Protein AF-A0A7S1ZMU5-F1 (afdb_monomer)

Sequence (216 aa):
VTRSRRQEVLDYIRQMQGSEVYEGVPVPDGSQTEGWTNFVRKHRIMTSVFFAVITVSAVLLALMNSSSRPTVDPTPPPEEKSILESPLVETERPTHLPSSVPATQQPTGSPSTSRFMDLKTSVISSLPTNFGWNTMKALEDGDSPQSRALHWLAHNDSYFVDPSDVIGVKQRFVLATLFYSTGGEEWISKSFIYLGGEWGGFMSNQSECEWYITDI

Solvent-accessible surface area (backbone atoms only — not comparable to full-atom values): 13781 Å² total; per-residue (Å²): 138,85,79,54,71,68,55,56,54,51,53,49,52,52,56,67,71,69,67,86,77,82,82,82,78,81,82,76,72,92,84,58,63,71,60,54,57,53,50,56,51,53,51,54,51,52,52,53,52,53,54,51,53,51,53,52,49,52,49,50,53,53,55,64,69,66,66,79,71,86,76,86,71,83,81,77,79,90,84,80,86,83,89,79,89,75,83,88,79,85,77,84,84,82,93,76,78,94,75,90,66,79,82,70,84,68,80,82,64,70,69,51,72,60,54,42,51,44,39,51,49,33,49,57,72,71,42,59,82,91,59,33,64,65,54,54,56,34,53,70,36,74,85,33,29,54,21,46,18,51,50,37,58,51,72,61,40,67,52,56,73,53,50,85,41,49,66,60,46,44,52,49,39,53,50,39,20,51,32,57,67,67,56,36,74,61,54,55,72,64,60,68,74,79,63,89,63,95,69,50,40,78,86,33,60,51,61,74,89,64,46,59,86,76,89,127

Radius of gyration: 27.6 Å; Cα contacts (8 Å, |Δi|>4): 111; chains: 1; bounding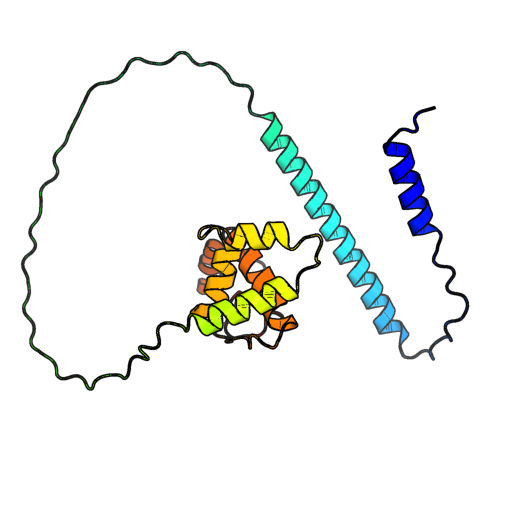 box: 52×83×56 Å

pLDDT: mean 75.61, std 16.31, range [47.44, 97.62]

Mean predicted aligned error: 18.09 Å

Secondary structure (DSSP, 8-state):
----HHHHHHHHHHHHHT------PPPPPTTSHHHHHHHHHHHHHHHHHHHHHHHHHHHHHHHHTT---------PPPPP--------------------------------HHHHHHHHHHHHHTS-TTTHHHHHHHHHSTTSHHHHHHHHHHHT-TT---TT-HHHHHHHHHHHHHHHHTTTHHHHHHHTTSS-S----TTSSS-GGG------

Organism: Trieres chinensis (NCBI:txid1514140)

Foldseek 3Di:
DDDDPVVVVVVVVVVVVPPPPPPDDDDDDDPCPVVVVVVVVVVVVVVVVVVVVVVVVVVVVVVVVVPPPDPPDDDDDDDDDDDDDDDDDDDDDDDDDDDPDPPPPPPPPPQDPVLLVLLVCLQLVLDDPVPSVVLVVLCVVCLQQLVQQSCCQRPVQLLNDDSVPSVQSNLSSVQSSVCSVPVVVVVCVPVVPPDDDDDQERSRSDRPVSHDRDDD

Structure (mmCIF, N/CA/C/O backbone):
data_AF-A0A7S1ZMU5-F1
#
_entry.id   AF-A0A7S1ZMU5-F1
#
loop_
_atom_site.group_PDB
_atom_site.id
_atom_site.type_symbol
_atom_site.label_atom_id
_atom_site.label_alt_id
_atom_site.label_comp_id
_atom_site.label_asym_id
_atom_site.label_entity_id
_atom_site.label_seq_id
_atom_site.pdbx_PDB_ins_code
_atom_site.Cartn_x
_atom_site.Cartn_y
_atom_site.Cartn_z
_atom_site.occupancy
_atom_site.B_iso_or_equiv
_atom_site.auth_seq_id
_atom_site.auth_comp_id
_atom_site.auth_asym_id
_atom_site.auth_atom_id
_atom_site.pdbx_PDB_model_num
ATOM 1 N N . VAL A 1 1 ? -1.694 34.687 34.550 1.00 51.56 1 VAL A N 1
ATOM 2 C CA . VAL A 1 1 ? -2.511 34.993 33.353 1.00 51.56 1 VAL A CA 1
ATOM 3 C C . VAL A 1 1 ? -2.383 33.818 32.397 1.00 51.56 1 VAL A C 1
ATOM 5 O O . VAL A 1 1 ? -1.357 33.684 31.748 1.00 51.56 1 VAL A O 1
ATOM 8 N N . THR A 1 2 ? -3.344 32.899 32.401 1.00 59.78 2 THR A N 1
ATOM 9 C CA . THR A 1 2 ? -3.343 31.710 31.537 1.00 59.78 2 THR A CA 1
ATOM 10 C C . THR A 1 2 ? -3.941 32.083 30.183 1.00 59.78 2 THR A C 1
ATOM 12 O O . THR A 1 2 ? -5.118 32.428 30.092 1.00 59.78 2 THR A O 1
ATOM 15 N N . ARG A 1 3 ? -3.124 32.071 29.123 1.00 63.50 3 ARG A N 1
ATOM 16 C CA . ARG A 1 3 ? -3.642 32.198 27.756 1.00 63.50 3 ARG A CA 1
ATOM 17 C C . ARG A 1 3 ? -4.435 30.937 27.422 1.00 63.50 3 ARG A C 1
ATOM 19 O O . ARG A 1 3 ? -4.019 29.825 27.728 1.00 63.50 3 ARG A O 1
ATOM 26 N N . SER A 1 4 ? -5.608 31.121 26.826 1.00 79.88 4 SER A N 1
ATOM 27 C CA . SER A 1 4 ? -6.416 30.009 26.330 1.00 79.88 4 SER A CA 1
ATOM 28 C C . SER A 1 4 ? -5.682 29.314 25.182 1.00 79.88 4 SER A C 1
ATOM 30 O O . SER A 1 4 ? -5.152 30.000 24.309 1.00 79.88 4 SER A O 1
ATOM 32 N N . ARG A 1 5 ? -5.718 27.974 25.126 1.00 72.62 5 ARG A N 1
ATOM 33 C CA . ARG A 1 5 ? -5.184 27.173 24.002 1.00 72.62 5 ARG A CA 1
ATOM 34 C C . ARG A 1 5 ? -5.691 27.648 22.637 1.00 72.62 5 ARG A C 1
ATOM 36 O O . ARG A 1 5 ? -4.989 27.542 21.640 1.00 72.62 5 ARG A O 1
ATOM 43 N N . ARG A 1 6 ? -6.896 28.230 22.587 1.00 71.06 6 ARG A N 1
ATOM 44 C CA . ARG A 1 6 ? -7.443 28.841 21.366 1.00 71.06 6 ARG A CA 1
ATOM 45 C C . ARG A 1 6 ? -6.573 29.994 20.858 1.00 71.06 6 ARG A C 1
ATOM 47 O O . ARG A 1 6 ? -6.432 30.159 19.653 1.00 71.06 6 ARG A O 1
ATOM 54 N N . GLN A 1 7 ? -5.990 30.772 21.764 1.00 85.88 7 GLN A N 1
ATOM 55 C CA . GLN A 1 7 ? -5.147 31.909 21.417 1.00 85.88 7 GLN A CA 1
ATOM 56 C C . GLN A 1 7 ? -3.770 31.465 20.914 1.00 85.88 7 GLN A C 1
ATOM 58 O O . GLN A 1 7 ? -3.263 32.055 19.971 1.00 85.88 7 GLN A O 1
ATOM 63 N N . GLU A 1 8 ? -3.216 30.382 21.467 1.00 86.12 8 GLU A N 1
ATOM 64 C CA . GLU A 1 8 ? -1.958 29.789 20.987 1.00 86.12 8 GLU A CA 1
ATOM 65 C C . GLU A 1 8 ? -2.086 29.261 19.552 1.00 86.12 8 GLU A C 1
ATOM 67 O O . GLU A 1 8 ? -1.216 29.504 18.720 1.00 86.12 8 GLU A O 1
ATOM 72 N N . VAL A 1 9 ? -3.208 28.611 19.225 1.00 74.44 9 VAL A N 1
ATOM 73 C CA . VAL A 1 9 ? -3.471 28.115 17.864 1.00 74.44 9 VAL A CA 1
ATOM 74 C C . VAL A 1 9 ? -3.641 29.266 16.867 1.00 74.44 9 VAL A C 1
ATOM 76 O O . VAL A 1 9 ? -3.138 29.192 15.748 1.00 74.44 9 VAL A O 1
ATOM 79 N N . LEU A 1 10 ? -4.318 30.349 17.258 1.00 76.00 10 LEU A N 1
ATOM 80 C CA . LEU A 1 10 ? -4.494 31.515 16.386 1.00 76.00 10 LEU A CA 1
ATOM 81 C C . LEU A 1 10 ? -3.182 32.275 16.154 1.00 76.00 10 LEU A C 1
ATOM 83 O O . LEU A 1 10 ? -2.939 32.731 15.036 1.00 76.00 10 LEU A O 1
ATOM 87 N N . ASP A 1 11 ? -2.330 32.371 17.175 1.00 84.50 11 ASP A N 1
ATOM 88 C CA . ASP A 1 11 ? -1.001 32.970 17.050 1.00 84.50 11 ASP A CA 1
ATOM 89 C C . ASP A 1 11 ? -0.113 32.122 16.117 1.00 84.50 11 ASP A C 1
ATOM 91 O O . ASP A 1 11 ? 0.566 32.673 15.250 1.00 84.50 11 ASP A O 1
ATOM 95 N N . TYR A 1 12 ? -0.203 30.789 16.203 1.00 73.69 12 TYR A N 1
ATOM 96 C CA . TYR A 1 12 ? 0.503 29.870 15.304 1.00 73.69 12 TYR A CA 1
ATOM 97 C C . TYR A 1 12 ? 0.047 29.996 13.840 1.00 73.69 12 TYR A C 1
ATOM 99 O O . TYR A 1 12 ? 0.873 30.100 12.935 1.00 73.69 12 TYR A O 1
ATOM 107 N N . ILE A 1 13 ? -1.265 30.067 13.586 1.00 70.75 13 ILE A N 1
ATOM 108 C CA . ILE A 1 13 ? -1.803 30.255 12.225 1.00 70.75 13 ILE A CA 1
ATOM 109 C C . ILE A 1 13 ? -1.352 31.601 11.642 1.00 70.75 13 ILE A C 1
ATOM 111 O O . ILE A 1 13 ? -0.958 31.671 10.478 1.00 70.75 13 ILE A O 1
ATOM 115 N N . ARG A 1 14 ? -1.354 32.665 12.453 1.00 78.00 14 ARG A N 1
ATOM 116 C CA . ARG A 1 14 ? -0.888 33.991 12.028 1.00 78.00 14 ARG A CA 1
ATOM 117 C C . ARG A 1 14 ? 0.609 33.998 11.711 1.00 78.00 14 ARG A C 1
ATOM 119 O O . ARG A 1 14 ? 1.016 34.665 10.765 1.00 78.00 14 ARG A O 1
ATOM 126 N N . GLN A 1 15 ? 1.412 33.239 12.457 1.00 81.81 15 GLN A N 1
ATOM 127 C CA . GLN A 1 15 ? 2.842 33.086 12.190 1.00 81.81 15 GLN A CA 1
ATOM 128 C C . GLN A 1 15 ? 3.104 32.355 10.865 1.00 81.81 15 GLN A C 1
ATOM 130 O O . GLN A 1 15 ? 3.981 32.761 10.107 1.00 81.81 15 GLN A O 1
ATOM 135 N N . MET A 1 16 ? 2.301 31.339 10.545 1.00 68.56 16 MET A N 1
ATOM 136 C CA . MET A 1 16 ? 2.412 30.598 9.284 1.00 68.56 16 MET A CA 1
ATOM 137 C C . MET A 1 16 ? 2.026 31.448 8.063 1.00 68.56 16 MET A C 1
ATOM 139 O O . MET A 1 16 ? 2.626 31.305 7.004 1.00 68.56 16 MET A O 1
ATOM 143 N N . GLN A 1 17 ? 1.068 32.368 8.204 1.00 73.62 17 GLN A N 1
ATOM 144 C CA . GLN A 1 17 ? 0.613 33.233 7.106 1.00 73.62 17 GLN A CA 1
ATOM 145 C C . GLN A 1 17 ? 1.507 34.462 6.856 1.00 73.62 17 GLN A C 1
ATOM 147 O O . GLN A 1 17 ? 1.340 35.137 5.845 1.00 73.62 17 GLN A O 1
ATOM 152 N N . GLY A 1 18 ? 2.439 34.773 7.762 1.00 53.50 18 GLY A N 1
ATOM 153 C CA . GLY A 1 18 ? 3.236 36.003 7.719 1.00 53.50 18 GLY A CA 1
ATOM 154 C C . GLY A 1 18 ? 4.628 35.895 7.089 1.00 53.50 18 GLY A C 1
ATOM 155 O O . GLY A 1 18 ? 5.366 36.871 7.170 1.00 53.50 18 GLY A O 1
ATOM 156 N N . SER A 1 19 ? 5.025 34.749 6.517 1.00 48.59 19 SER A N 1
ATOM 157 C CA . SER A 1 19 ? 6.431 34.516 6.118 1.00 48.59 19 SER A CA 1
ATOM 158 C C . SER A 1 19 ? 6.725 34.422 4.616 1.00 48.59 19 SER A C 1
ATOM 160 O O . SER A 1 19 ? 7.888 34.301 4.244 1.00 48.59 19 SER A O 1
ATOM 162 N N . GLU A 1 20 ? 5.740 34.573 3.729 1.00 51.78 20 GLU A N 1
ATOM 163 C CA . GLU A 1 20 ? 6.007 34.620 2.282 1.00 51.78 20 GLU A CA 1
ATOM 164 C C . GLU A 1 20 ? 6.219 36.059 1.791 1.00 51.78 20 GLU A C 1
ATOM 166 O O . GLU A 1 20 ? 5.407 36.629 1.068 1.00 51.78 20 GLU A O 1
ATOM 171 N N . VAL A 1 21 ? 7.351 36.652 2.175 1.00 48.69 21 VAL A N 1
ATOM 172 C CA . VAL A 1 21 ? 7.978 37.724 1.388 1.00 48.69 21 VAL A CA 1
ATOM 173 C C . VAL A 1 21 ? 9.114 37.075 0.601 1.00 48.69 21 VAL A C 1
ATOM 175 O O . VAL A 1 21 ? 10.265 37.067 1.023 1.00 48.69 21 VAL A O 1
ATOM 178 N N . TYR A 1 22 ? 8.770 36.462 -0.533 1.00 47.44 22 TYR A N 1
ATOM 179 C CA . TYR A 1 22 ? 9.747 36.039 -1.537 1.00 47.44 22 TYR A CA 1
ATOM 180 C C . TYR A 1 22 ? 10.165 37.272 -2.354 1.00 47.44 22 TYR A C 1
ATOM 182 O O . TYR A 1 22 ? 9.654 37.524 -3.444 1.00 47.44 22 TYR A O 1
ATOM 190 N N . GLU A 1 23 ? 11.086 38.072 -1.817 1.00 51.47 23 GLU A N 1
ATOM 191 C CA . GLU A 1 23 ? 11.849 39.013 -2.638 1.00 51.47 23 GLU A CA 1
ATOM 192 C C . GLU A 1 23 ? 12.926 38.233 -3.408 1.00 51.47 23 GLU A C 1
ATOM 194 O O . GLU A 1 23 ? 13.818 37.634 -2.813 1.00 51.47 23 GLU A O 1
ATOM 199 N N . GLY A 1 24 ? 12.847 38.248 -4.744 1.00 56.69 24 GLY A N 1
ATOM 200 C CA . GLY A 1 24 ? 14.012 37.973 -5.594 1.00 56.69 24 GLY A CA 1
ATOM 201 C C . GLY A 1 24 ? 13.991 36.732 -6.491 1.00 56.69 24 GLY A C 1
ATOM 202 O O . GLY A 1 24 ? 15.066 36.259 -6.854 1.00 56.69 24 GLY A O 1
ATOM 203 N N . VAL A 1 25 ? 12.832 36.207 -6.906 1.00 56.91 25 VAL A N 1
ATOM 204 C CA . VAL A 1 25 ? 12.805 35.195 -7.982 1.00 56.91 25 VAL A CA 1
ATOM 205 C C . VAL A 1 25 ? 12.766 35.900 -9.348 1.00 56.91 25 VAL A C 1
ATOM 207 O O . VAL A 1 25 ? 11.854 36.697 -9.582 1.00 56.91 25 VAL A O 1
ATOM 210 N N . PRO A 1 26 ? 13.730 35.650 -10.254 1.00 58.84 26 PRO A N 1
ATOM 211 C CA . PRO A 1 26 ? 13.725 36.241 -11.587 1.00 58.84 26 PRO A CA 1
ATOM 212 C C . PRO A 1 26 ? 12.494 35.781 -12.376 1.00 58.84 26 PRO A C 1
ATOM 214 O O . PRO A 1 26 ? 12.164 34.596 -12.411 1.00 58.84 26 PRO A O 1
ATOM 217 N N . VAL A 1 27 ? 11.815 36.746 -13.000 1.00 60.03 27 VAL A N 1
ATOM 218 C CA . VAL A 1 27 ? 10.622 36.535 -13.829 1.00 60.03 27 VAL A CA 1
ATOM 219 C C . VAL A 1 27 ? 10.990 35.634 -15.018 1.00 60.03 27 VAL A C 1
ATOM 221 O O . VAL A 1 27 ? 11.850 36.026 -15.809 1.00 60.03 27 VAL A O 1
ATOM 224 N N . PRO A 1 28 ? 10.376 34.445 -15.174 1.00 60.28 28 PRO A N 1
ATOM 225 C CA . PRO A 1 28 ? 10.598 33.607 -16.343 1.00 60.28 28 PRO A CA 1
ATOM 226 C C . PRO A 1 28 ? 9.943 34.235 -17.576 1.00 60.28 28 PRO A C 1
ATOM 228 O O . PRO A 1 28 ? 8.823 34.745 -17.505 1.00 60.28 28 PRO A O 1
ATOM 231 N N . ASP A 1 29 ? 10.650 34.163 -18.702 1.00 62.94 29 ASP A N 1
ATOM 232 C CA . ASP A 1 29 ? 10.181 34.558 -20.031 1.00 62.94 29 ASP A CA 1
ATOM 233 C C . ASP A 1 29 ? 8.833 33.886 -20.381 1.00 62.94 29 ASP A C 1
ATOM 235 O O . ASP A 1 29 ? 8.559 32.742 -20.004 1.00 62.94 29 ASP A O 1
ATOM 239 N N . GLY A 1 30 ? 7.970 34.627 -21.079 1.00 56.12 30 GLY A N 1
ATOM 240 C CA . GLY A 1 30 ? 6.511 34.496 -21.165 1.00 56.12 30 GLY A CA 1
ATOM 241 C C . GLY A 1 30 ? 5.946 33.260 -21.873 1.00 56.12 30 GLY A C 1
ATOM 242 O O . GLY A 1 30 ? 4.806 33.307 -22.321 1.00 56.12 30 GLY A O 1
ATOM 243 N N . SER A 1 31 ? 6.689 32.155 -21.961 1.00 56.50 31 SER A N 1
ATOM 244 C CA . SER A 1 31 ? 6.242 30.899 -22.585 1.00 56.50 31 SER A CA 1
ATOM 245 C C . SER A 1 31 ? 5.863 29.780 -21.597 1.00 56.50 31 SER A C 1
ATOM 247 O O . SER A 1 31 ? 5.354 28.750 -22.028 1.00 56.50 31 SER A O 1
ATOM 249 N N . GLN A 1 32 ? 6.041 29.964 -20.277 1.00 52.72 32 GLN A N 1
ATOM 250 C CA . GLN A 1 32 ? 5.710 28.945 -19.251 1.00 52.72 32 GLN A CA 1
ATOM 251 C C . GLN A 1 32 ? 4.511 29.273 -18.334 1.00 52.72 32 GLN A C 1
ATOM 253 O O . GLN A 1 32 ? 4.199 28.517 -17.409 1.00 52.72 32 GLN A O 1
ATOM 258 N N . THR A 1 33 ? 3.796 30.375 -18.562 1.00 53.25 33 THR A N 1
ATOM 259 C CA . THR A 1 33 ? 2.736 30.849 -17.647 1.00 53.25 33 THR A CA 1
ATOM 260 C C . THR A 1 33 ? 1.441 30.024 -17.702 1.00 53.25 33 THR A C 1
ATOM 262 O O . THR A 1 33 ? 0.687 29.990 -16.723 1.00 53.25 33 THR A O 1
ATOM 265 N N . GLU A 1 34 ? 1.192 29.283 -18.785 1.00 57.09 34 GLU A N 1
ATOM 266 C CA . GLU A 1 34 ? -0.008 28.441 -18.907 1.00 57.09 34 GLU A CA 1
ATOM 267 C C . GLU A 1 34 ? 0.059 27.165 -18.049 1.00 57.09 34 GLU A C 1
ATOM 269 O O . GLU A 1 34 ? -0.957 26.715 -17.516 1.00 57.09 34 GLU A O 1
ATOM 274 N N . GLY A 1 35 ? 1.253 26.605 -17.825 1.00 58.72 35 GLY A N 1
ATOM 275 C CA . GLY A 1 35 ? 1.424 25.430 -16.960 1.00 58.72 35 GLY A CA 1
ATOM 276 C C . GLY A 1 35 ? 1.206 25.756 -15.479 1.00 58.72 35 GLY A C 1
ATOM 277 O O . GLY A 1 35 ? 0.526 25.024 -14.756 1.00 58.72 35 GLY A O 1
ATOM 278 N N . TRP A 1 36 ? 1.721 26.904 -15.036 1.00 55.19 36 TRP A N 1
ATOM 279 C CA . TRP A 1 36 ? 1.672 27.323 -13.633 1.00 55.19 36 TRP A CA 1
ATOM 280 C C . TRP A 1 36 ? 0.265 27.682 -13.153 1.00 55.19 36 TRP A C 1
ATOM 282 O O . TRP A 1 36 ? -0.134 27.308 -12.048 1.00 55.19 36 TRP A O 1
ATOM 292 N N . THR A 1 37 ? -0.531 28.356 -13.983 1.00 63.81 37 THR A N 1
ATOM 293 C CA . THR A 1 37 ? -1.910 28.715 -13.611 1.00 63.81 37 THR A CA 1
ATOM 294 C C . THR A 1 37 ? -2.815 27.485 -13.496 1.00 63.81 37 THR A C 1
ATOM 296 O O . THR A 1 37 ? -3.651 27.420 -12.590 1.00 63.81 37 THR A O 1
ATOM 299 N N . ASN A 1 38 ? -2.601 26.469 -14.337 1.00 62.41 38 ASN A N 1
ATOM 300 C CA . ASN A 1 38 ? -3.301 25.188 -14.254 1.00 62.41 38 ASN A CA 1
ATOM 301 C C . ASN A 1 38 ? -2.877 24.367 -13.026 1.00 62.41 38 ASN A C 1
ATOM 303 O O . ASN A 1 38 ? -3.738 23.791 -12.358 1.00 62.41 38 ASN A O 1
ATOM 307 N N . PHE A 1 39 ? -1.590 24.376 -12.663 1.00 65.12 39 PHE A N 1
ATOM 308 C CA . PHE A 1 39 ? -1.094 23.724 -11.448 1.00 65.12 39 PHE A CA 1
ATOM 309 C C . PHE A 1 39 ? -1.696 24.339 -10.173 1.00 65.12 39 PHE A C 1
ATOM 311 O O . PHE A 1 39 ? -2.269 23.624 -9.349 1.00 65.12 39 PHE A O 1
ATOM 318 N N . VAL A 1 40 ? -1.674 25.670 -10.043 1.00 65.69 40 VAL A N 1
ATOM 319 C CA . VAL A 1 40 ? -2.242 26.376 -8.878 1.00 65.69 40 VAL A CA 1
ATOM 320 C C . VAL A 1 40 ? -3.762 26.190 -8.796 1.00 65.69 40 VAL A C 1
ATOM 322 O O . VAL A 1 40 ? -4.309 25.998 -7.707 1.00 65.69 40 VAL A O 1
ATOM 325 N N . ARG A 1 41 ? -4.463 26.185 -9.938 1.00 64.25 41 ARG A N 1
ATOM 326 C CA . ARG A 1 41 ? -5.909 25.922 -9.993 1.00 64.25 41 ARG A CA 1
ATOM 327 C C . ARG A 1 41 ? -6.237 24.488 -9.566 1.00 64.25 41 ARG A C 1
ATOM 329 O O . ARG A 1 41 ? -7.133 24.301 -8.746 1.00 64.25 41 ARG A O 1
ATOM 336 N N . LYS A 1 42 ? -5.487 23.492 -10.049 1.00 64.38 42 LYS A N 1
ATOM 337 C CA . LYS A 1 42 ? -5.669 22.078 -9.676 1.00 64.38 42 LYS A CA 1
ATOM 338 C C . LYS A 1 42 ? -5.387 21.850 -8.188 1.00 64.38 42 LYS A C 1
ATOM 340 O O . LYS A 1 42 ? -6.151 21.154 -7.524 1.00 64.38 42 LYS A O 1
ATOM 345 N N . HIS A 1 43 ? -4.367 22.509 -7.639 1.00 61.88 43 HIS A N 1
ATOM 346 C CA . HIS A 1 43 ? -4.027 22.403 -6.222 1.00 61.88 43 HIS A CA 1
ATOM 347 C C . HIS A 1 43 ? -5.077 23.055 -5.303 1.00 61.88 43 HIS A C 1
ATOM 349 O O . HIS A 1 43 ? -5.431 22.492 -4.266 1.00 61.88 43 HIS A O 1
ATOM 355 N N . ARG A 1 44 ? -5.665 24.191 -5.708 1.00 64.19 44 ARG A N 1
ATOM 356 C CA . ARG A 1 44 ? -6.796 24.819 -4.995 1.00 64.19 44 ARG A CA 1
ATOM 357 C C . ARG A 1 44 ? -8.065 23.962 -5.001 1.00 64.19 44 ARG A C 1
ATOM 359 O O . ARG A 1 44 ? -8.765 23.910 -3.995 1.00 64.19 44 ARG A O 1
ATOM 366 N N . ILE A 1 45 ? -8.348 23.267 -6.102 1.00 65.44 45 ILE A N 1
ATOM 367 C CA . ILE A 1 45 ? -9.505 22.364 -6.185 1.00 65.44 45 ILE A CA 1
ATOM 368 C C . ILE A 1 45 ? -9.278 21.126 -5.306 1.00 65.44 45 ILE A C 1
ATOM 370 O O . ILE A 1 45 ? -10.141 20.793 -4.499 1.00 65.44 45 ILE A O 1
ATOM 374 N N . MET A 1 46 ? -8.098 20.497 -5.377 1.00 60.72 46 MET A N 1
ATOM 375 C CA . MET A 1 46 ? -7.772 19.333 -4.537 1.00 60.72 46 MET A CA 1
ATOM 376 C C . MET A 1 46 ? -7.827 19.650 -3.041 1.00 60.72 46 MET A C 1
ATOM 378 O O . MET A 1 46 ? -8.411 18.888 -2.276 1.00 60.72 46 MET A O 1
ATOM 382 N N . THR A 1 47 ? -7.257 20.781 -2.619 1.00 68.06 47 THR A N 1
ATOM 383 C CA . THR A 1 47 ? -7.287 21.183 -1.204 1.00 68.06 47 THR A CA 1
ATOM 384 C C . THR A 1 47 ? -8.715 21.442 -0.727 1.00 68.06 47 THR A C 1
ATOM 386 O O . THR A 1 47 ? -9.089 20.965 0.342 1.00 68.06 47 THR A O 1
ATOM 389 N N . SER A 1 48 ? -9.555 22.096 -1.536 1.00 72.62 48 SER A N 1
ATOM 390 C CA . SER A 1 48 ? -10.967 22.321 -1.199 1.00 72.62 48 SER A CA 1
ATOM 391 C C . SER A 1 48 ? -11.766 21.021 -1.050 1.00 72.62 48 SER A C 1
ATOM 393 O O . SER A 1 48 ? -12.569 20.908 -0.124 1.00 72.62 48 SER A O 1
ATOM 395 N N . VAL A 1 49 ? -11.553 20.038 -1.931 1.00 74.00 49 VAL A N 1
ATOM 396 C CA . VAL A 1 49 ? -12.234 18.733 -1.854 1.00 74.00 49 VAL A CA 1
ATOM 397 C C . VAL A 1 49 ? -11.779 17.963 -0.614 1.00 74.00 49 VAL A C 1
ATOM 399 O O . VAL A 1 49 ? -12.610 17.424 0.111 1.00 74.00 49 VAL A O 1
ATOM 402 N N . PHE A 1 50 ? -10.480 17.984 -0.305 1.00 72.56 50 PHE A N 1
ATOM 403 C CA . PHE A 1 50 ? -9.937 17.302 0.870 1.00 72.56 50 PHE A CA 1
ATOM 404 C C . PHE A 1 50 ? -10.516 17.858 2.182 1.00 72.56 50 PHE A C 1
ATOM 406 O O . PHE A 1 50 ? -10.933 17.093 3.052 1.00 72.56 50 PHE A O 1
ATOM 413 N N . PHE A 1 51 ? -10.638 19.186 2.308 1.00 75.81 51 PHE A N 1
ATOM 414 C CA . PHE A 1 51 ? -11.281 19.802 3.475 1.00 75.81 51 PHE A CA 1
ATOM 415 C C . PHE A 1 51 ? -12.781 19.494 3.562 1.00 75.81 51 PHE A C 1
ATOM 417 O O . PHE A 1 51 ? -13.280 19.280 4.666 1.00 75.81 51 PHE A O 1
ATOM 424 N N . ALA A 1 52 ? -13.497 19.424 2.436 1.00 78.94 52 ALA A N 1
ATOM 425 C CA . ALA A 1 52 ? -14.913 19.055 2.424 1.00 78.94 52 ALA A CA 1
ATOM 426 C C . ALA A 1 52 ? -15.144 17.597 2.868 1.00 78.94 52 ALA A C 1
ATOM 428 O O . ALA A 1 52 ? -16.054 17.324 3.647 1.00 78.94 52 ALA A O 1
ATOM 429 N N . VAL A 1 53 ? -14.291 16.659 2.446 1.00 81.06 53 VAL A N 1
ATOM 430 C CA . VAL A 1 53 ? -14.388 15.247 2.861 1.00 81.06 53 VAL A CA 1
ATOM 431 C C . VAL A 1 53 ? -14.103 15.087 4.356 1.00 81.06 53 VAL A C 1
ATOM 433 O O . VAL A 1 53 ? -14.820 14.356 5.045 1.00 81.06 53 VAL A O 1
ATOM 436 N N . ILE A 1 54 ? -13.111 15.811 4.889 1.00 83.62 54 ILE A N 1
ATOM 437 C CA . ILE A 1 54 ? -12.789 15.783 6.323 1.00 83.62 54 ILE A CA 1
ATOM 438 C C . ILE A 1 54 ? -13.941 16.350 7.156 1.00 83.62 54 ILE A C 1
ATOM 440 O O . ILE A 1 54 ? -14.303 15.757 8.173 1.00 83.62 54 ILE A O 1
ATOM 444 N N . THR A 1 55 ? -14.544 17.471 6.745 1.00 80.62 55 THR A N 1
ATOM 445 C CA . THR A 1 55 ? -15.647 18.076 7.507 1.00 80.62 55 THR A CA 1
ATOM 446 C C . THR A 1 55 ? -16.896 17.203 7.488 1.00 80.62 55 THR A C 1
ATOM 448 O O . THR A 1 55 ? -17.498 17.004 8.541 1.00 80.62 55 THR A O 1
ATOM 451 N N . VAL A 1 56 ? -17.249 16.606 6.346 1.00 83.56 56 VAL A N 1
ATOM 452 C CA . VAL A 1 56 ? -18.384 15.672 6.251 1.00 83.56 56 VAL A CA 1
ATOM 453 C C . VAL A 1 56 ? -18.141 14.418 7.095 1.00 83.56 56 VAL A C 1
ATOM 455 O O . VAL A 1 56 ? -19.027 14.012 7.845 1.00 83.56 56 VAL A O 1
ATOM 458 N N . SER A 1 57 ? -16.930 13.854 7.062 1.00 85.00 57 SER A N 1
ATOM 459 C CA . SER A 1 57 ? -16.568 12.688 7.883 1.00 85.00 57 SER A CA 1
ATOM 460 C C . SER A 1 57 ? -16.626 12.993 9.382 1.00 85.00 57 SER A C 1
ATOM 462 O O . SER A 1 57 ? -17.167 12.204 10.154 1.00 85.00 57 SER A O 1
ATOM 464 N N . ALA A 1 58 ? -16.132 14.160 9.807 1.00 83.69 58 ALA A N 1
ATOM 465 C CA . ALA A 1 58 ? -16.191 14.588 11.203 1.00 83.69 58 ALA A CA 1
ATOM 466 C C . ALA A 1 58 ? -17.636 14.813 11.683 1.00 83.69 58 ALA A C 1
ATOM 468 O O . ALA A 1 58 ? -17.971 14.456 12.813 1.00 83.69 58 ALA A O 1
ATOM 469 N N . VAL A 1 59 ? -18.504 15.361 10.826 1.00 85.94 59 VAL A N 1
ATOM 470 C CA . VAL A 1 59 ? -19.934 15.529 11.125 1.00 85.94 59 VAL A CA 1
ATOM 471 C C . VAL A 1 59 ? -20.638 14.175 11.207 1.00 85.94 59 VAL A C 1
ATOM 473 O O . VAL A 1 59 ? -21.386 13.952 12.153 1.00 85.94 59 VAL A O 1
ATOM 476 N N . LEU A 1 60 ? -20.370 13.246 10.287 1.00 79.56 60 LEU A N 1
ATOM 477 C CA . LEU A 1 60 ? -20.933 11.892 10.332 1.00 79.56 60 LEU A CA 1
ATOM 478 C C . LEU A 1 60 ? -20.501 11.134 11.592 1.00 79.56 60 LEU A C 1
ATOM 480 O O . LEU A 1 60 ? -21.348 10.554 12.266 1.00 79.56 60 LEU A O 1
ATOM 484 N N . LEU A 1 61 ? -19.222 11.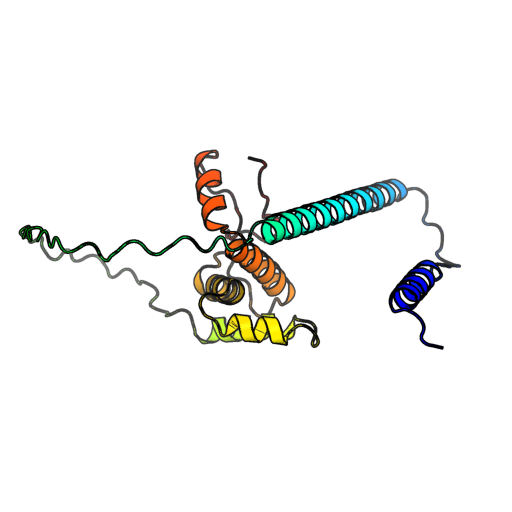212 11.969 1.00 78.31 61 LEU A N 1
ATOM 485 C CA . LEU A 1 61 ? -18.719 10.640 13.223 1.00 78.31 61 LEU A CA 1
ATOM 486 C C . LEU A 1 61 ? -19.396 11.266 14.451 1.00 78.31 61 LEU A C 1
ATOM 488 O O . LEU A 1 61 ? -19.773 10.551 15.378 1.00 78.31 61 LEU A O 1
ATOM 492 N N . ALA A 1 62 ? -19.601 12.586 14.453 1.00 78.19 62 ALA A N 1
ATOM 493 C CA . ALA A 1 62 ? -20.305 13.270 15.535 1.00 78.19 62 ALA A CA 1
ATOM 494 C C . ALA A 1 62 ? -21.785 12.856 15.626 1.00 78.19 62 ALA A C 1
ATOM 496 O O . ALA A 1 62 ? -22.300 12.674 16.729 1.00 78.19 62 ALA A O 1
ATOM 497 N N . LEU A 1 63 ? -22.458 12.663 14.487 1.00 78.00 63 LEU A N 1
ATOM 498 C CA . LEU A 1 63 ? -23.849 12.207 14.431 1.00 78.00 63 LEU A CA 1
ATOM 499 C C . LEU A 1 63 ? -23.991 10.746 14.873 1.00 78.00 63 LEU A C 1
ATOM 501 O O . LEU A 1 63 ? -24.897 10.430 15.642 1.00 78.00 63 LEU A O 1
ATOM 505 N N . MET A 1 64 ? -23.068 9.873 14.465 1.00 76.88 64 MET A N 1
ATOM 506 C CA . MET A 1 64 ? -23.042 8.474 14.900 1.00 76.88 64 MET A CA 1
ATOM 507 C C . MET A 1 64 ? -22.798 8.349 16.408 1.00 76.88 64 MET A C 1
ATOM 509 O O . MET A 1 64 ? -23.446 7.544 17.073 1.00 76.88 64 MET A O 1
ATOM 513 N N . ASN A 1 65 ? -21.946 9.203 16.980 1.00 77.12 65 ASN A N 1
ATOM 514 C CA . ASN A 1 65 ? -21.684 9.219 18.420 1.00 77.12 65 ASN A CA 1
ATOM 515 C C . ASN A 1 65 ? -22.828 9.844 19.251 1.00 77.12 65 ASN A C 1
ATOM 517 O O . ASN A 1 65 ? -22.824 9.761 20.477 1.00 77.12 65 ASN A O 1
ATOM 521 N N . SER A 1 66 ? -23.816 10.480 18.611 1.00 70.56 66 SER A N 1
ATOM 522 C CA . SER A 1 66 ? -24.937 11.131 19.302 1.00 70.56 66 SER A CA 1
ATOM 523 C C . SER A 1 66 ? -26.109 10.180 19.608 1.00 70.56 66 SER A C 1
ATOM 525 O O . SER A 1 66 ? -27.002 10.550 20.367 1.00 70.56 66 SER A O 1
ATOM 527 N N . SER A 1 67 ? -26.112 8.949 19.075 1.00 58.00 67 SER A N 1
ATOM 528 C CA . SER A 1 67 ? -27.271 8.037 19.166 1.00 58.00 67 SER A CA 1
ATOM 529 C C . SER A 1 67 ? -27.238 6.989 20.286 1.00 58.00 67 SER A C 1
ATOM 531 O O . SER A 1 67 ? -28.233 6.301 20.498 1.00 58.00 67 SER A O 1
ATOM 533 N N . SER A 1 68 ? -26.168 6.863 21.071 1.00 54.94 68 SER A N 1
ATOM 534 C CA . SER A 1 68 ? -26.130 5.881 22.164 1.00 54.94 68 SER A CA 1
ATOM 535 C C . SER A 1 68 ? -26.608 6.484 23.487 1.00 54.94 68 SER A C 1
ATOM 537 O O . SER A 1 68 ? -25.821 6.701 24.410 1.00 54.94 68 SER A O 1
ATOM 539 N N . ARG A 1 69 ? -27.914 6.751 23.603 1.00 57.81 69 ARG A N 1
ATOM 540 C CA . ARG A 1 69 ? -28.558 6.833 24.920 1.00 57.81 69 ARG A CA 1
ATOM 541 C C . ARG A 1 69 ? -28.921 5.396 25.319 1.00 57.81 69 ARG A C 1
ATOM 543 O O . ARG A 1 69 ? -29.739 4.795 24.628 1.00 57.81 69 ARG A O 1
ATOM 550 N N . PRO A 1 70 ? -28.317 4.815 26.369 1.00 52.53 70 PRO A N 1
ATOM 551 C CA . PRO A 1 70 ? -28.654 3.464 26.789 1.00 52.53 70 PRO A CA 1
ATOM 552 C C . PRO A 1 70 ? -30.059 3.475 27.397 1.00 52.53 70 PRO A C 1
ATOM 554 O O . PRO A 1 70 ? -30.254 3.884 28.542 1.00 52.53 70 PRO A O 1
ATOM 557 N N . THR A 1 71 ? -31.052 3.058 26.616 1.00 63.06 71 THR A N 1
ATOM 558 C CA . THR A 1 71 ? -32.334 2.618 27.161 1.00 63.06 71 THR A CA 1
ATOM 559 C C . THR A 1 71 ? -32.082 1.254 27.788 1.00 63.06 71 THR A C 1
ATOM 561 O O . THR A 1 71 ? -31.790 0.286 27.091 1.00 63.06 71 THR A O 1
ATOM 564 N N . VAL A 1 72 ? -32.111 1.207 29.118 1.00 61.62 72 VAL A N 1
ATOM 565 C CA . VAL A 1 72 ? -32.112 -0.040 29.885 1.00 61.62 72 VAL A CA 1
ATOM 566 C C . VAL A 1 72 ? -33.464 -0.699 29.635 1.00 61.62 72 VAL A C 1
ATOM 568 O O . VAL A 1 72 ? -34.452 -0.337 30.269 1.00 61.62 72 VAL A O 1
ATOM 571 N N . ASP A 1 73 ? -33.513 -1.596 28.656 1.00 63.94 73 ASP A N 1
ATOM 572 C CA . ASP A 1 73 ? -34.686 -2.426 28.396 1.00 63.94 73 ASP A CA 1
ATOM 573 C C . ASP A 1 73 ? -34.618 -3.659 29.320 1.00 63.94 73 ASP A C 1
ATOM 575 O O . ASP A 1 73 ? -33.561 -4.300 29.399 1.00 63.94 73 ASP A O 1
ATOM 579 N N . PRO A 1 74 ? -35.674 -3.971 30.094 1.00 66.88 74 PRO A N 1
ATOM 580 C CA . PRO A 1 74 ? -35.695 -5.117 30.994 1.00 66.88 74 PRO A CA 1
ATOM 581 C C . PRO A 1 74 ? -35.523 -6.447 30.251 1.00 66.88 74 PRO A C 1
ATOM 583 O O . PRO A 1 74 ? -36.277 -6.799 29.349 1.00 66.88 74 PRO A O 1
ATOM 586 N N . THR A 1 75 ? -34.527 -7.201 30.711 1.00 75.81 75 THR A N 1
ATOM 587 C CA . THR A 1 75 ? -34.176 -8.569 30.329 1.00 75.81 75 THR A CA 1
ATOM 588 C C . THR A 1 75 ? -35.399 -9.496 30.228 1.00 75.81 75 THR A C 1
ATOM 590 O O . THR A 1 75 ? -36.045 -9.744 31.252 1.00 75.81 75 THR A O 1
ATOM 593 N N . PRO A 1 76 ? -35.702 -10.073 29.049 1.00 74.44 76 PRO A N 1
ATOM 594 C CA . PRO A 1 76 ? -36.631 -11.190 28.950 1.00 74.44 76 PRO A CA 1
ATOM 595 C C . PRO A 1 76 ? -36.008 -12.491 29.506 1.00 74.44 76 PRO A C 1
ATOM 597 O O . PRO A 1 76 ? -34.786 -12.663 29.470 1.00 74.44 76 PRO A O 1
ATOM 600 N N . PRO A 1 77 ? -36.837 -13.401 30.053 1.00 75.19 77 PRO A N 1
ATOM 601 C CA . PRO A 1 77 ? -36.402 -14.661 30.657 1.00 75.19 77 PRO A CA 1
ATOM 602 C C . PRO A 1 77 ? -35.745 -15.617 29.641 1.00 75.19 77 PRO A C 1
ATOM 604 O O . PRO A 1 77 ? -35.987 -15.500 28.440 1.00 75.19 77 PRO A O 1
ATOM 607 N N . PRO A 1 78 ? -34.923 -16.575 30.112 1.00 65.06 78 PRO A N 1
ATOM 608 C CA . PRO A 1 78 ? -34.194 -17.494 29.246 1.00 65.06 78 PRO A CA 1
ATOM 609 C C . PRO A 1 78 ? -35.157 -18.494 28.599 1.00 65.06 78 PRO A C 1
ATOM 611 O O . PRO A 1 78 ? -35.801 -19.278 29.297 1.00 65.06 78 PRO A O 1
ATOM 614 N N . GLU A 1 79 ? -35.243 -18.464 27.269 1.00 62.03 79 GLU A N 1
ATOM 615 C CA . GLU A 1 79 ? -36.017 -19.432 26.497 1.00 62.03 79 GLU A CA 1
ATOM 616 C C . GLU A 1 79 ? -35.175 -20.674 26.180 1.00 62.03 79 GLU A C 1
ATOM 618 O O . GLU A 1 79 ? -34.011 -20.622 25.774 1.00 62.03 79 GLU A O 1
ATOM 623 N N . GLU A 1 80 ? -35.799 -21.808 26.458 1.00 62.19 80 GLU A N 1
ATOM 624 C CA . GLU A 1 80 ? -35.259 -23.150 26.513 1.00 62.19 80 GLU A CA 1
ATOM 625 C C . GLU A 1 80 ? -35.355 -23.835 25.136 1.00 62.19 80 GLU A C 1
ATOM 627 O O . GLU A 1 80 ? -36.435 -23.991 24.583 1.00 62.19 80 GLU A O 1
ATOM 632 N N . LYS A 1 81 ? -34.202 -24.316 24.646 1.00 53.25 81 LYS A N 1
ATOM 633 C CA . LYS A 1 81 ? -34.002 -25.610 23.959 1.00 53.25 81 LYS A CA 1
ATOM 634 C C . LYS A 1 81 ? -34.779 -25.887 22.657 1.00 53.25 81 LYS A C 1
ATOM 636 O O . LYS A 1 81 ? -35.953 -26.227 22.665 1.00 53.25 81 LYS A O 1
ATOM 641 N N . SER A 1 82 ? -34.034 -26.044 21.560 1.00 56.16 82 SER A N 1
ATOM 642 C CA . SER A 1 82 ? -34.284 -27.161 20.637 1.00 56.16 82 SER A CA 1
ATOM 643 C C . SER A 1 82 ? -33.032 -27.494 19.827 1.00 56.16 82 SER A C 1
ATOM 645 O O . SER A 1 82 ? -32.581 -26.720 18.987 1.00 56.16 82 SER A O 1
ATOM 647 N N . ILE A 1 83 ? -32.457 -28.656 20.129 1.00 60.56 83 ILE A N 1
ATOM 648 C CA . ILE A 1 83 ? -31.429 -29.319 19.331 1.00 60.56 83 ILE A CA 1
ATOM 649 C C . ILE A 1 83 ? -32.190 -30.070 18.239 1.00 60.56 83 ILE A C 1
ATOM 651 O O . ILE A 1 83 ? -32.879 -31.042 18.547 1.00 60.56 83 ILE A O 1
ATOM 655 N N . LEU A 1 84 ? -32.082 -29.621 16.988 1.00 59.16 84 LEU A N 1
ATOM 656 C CA . LEU A 1 84 ? -32.473 -30.428 15.837 1.00 59.16 84 LEU A CA 1
ATOM 657 C C . LEU A 1 84 ? -31.208 -30.882 15.112 1.00 59.16 84 LEU A C 1
ATOM 659 O O . LEU A 1 84 ? -30.574 -30.152 14.354 1.00 59.16 84 LEU A O 1
ATOM 663 N N . GLU A 1 85 ? -30.848 -32.110 15.447 1.00 64.50 85 GLU A N 1
ATOM 664 C CA . GLU A 1 85 ? -29.874 -32.975 14.805 1.00 64.50 85 GLU A CA 1
ATOM 665 C C . GLU A 1 85 ? -30.201 -33.083 13.307 1.00 64.50 85 GLU A C 1
ATOM 667 O O . GLU A 1 85 ? -31.325 -33.426 12.934 1.00 64.50 85 GLU A O 1
ATOM 672 N N . SER A 1 86 ? -29.242 -32.735 12.443 1.00 62.31 86 SER A N 1
ATOM 673 C CA . SER A 1 86 ? -29.381 -32.879 10.992 1.00 62.31 86 SER A CA 1
ATOM 674 C C . SER A 1 86 ? -28.455 -33.989 10.482 1.00 62.31 86 SER A C 1
ATOM 676 O O . SER A 1 86 ? -27.338 -34.119 10.992 1.00 62.31 86 SER A O 1
ATOM 678 N N . PRO A 1 87 ? -28.899 -34.815 9.518 1.00 66.69 87 PRO A N 1
ATOM 679 C CA . PRO A 1 87 ? -28.293 -36.109 9.234 1.00 66.69 87 PRO A CA 1
ATOM 680 C C . PRO A 1 87 ? -26.993 -35.978 8.437 1.00 66.69 87 PRO A C 1
ATOM 682 O O . PRO A 1 87 ? -26.924 -35.257 7.442 1.00 66.69 87 PRO A O 1
ATOM 685 N N . LEU A 1 88 ? -25.988 -36.756 8.839 1.00 59.06 88 LEU A N 1
ATOM 686 C CA . LEU A 1 88 ? -24.813 -37.080 8.032 1.00 59.06 88 LEU A CA 1
ATOM 687 C C . LEU A 1 88 ? -25.261 -37.813 6.758 1.00 59.06 88 LEU A C 1
ATOM 689 O O . LEU A 1 88 ? -25.645 -38.979 6.812 1.00 59.06 88 LEU A O 1
ATOM 693 N N . VAL A 1 89 ? -25.208 -37.132 5.611 1.00 68.38 89 VAL A N 1
ATOM 694 C CA . VAL A 1 89 ? -25.289 -37.783 4.298 1.00 68.38 89 VAL A CA 1
ATOM 695 C C . VAL A 1 89 ? -23.873 -38.133 3.862 1.00 68.38 89 VAL A C 1
ATOM 697 O O . VAL A 1 89 ? -23.105 -37.293 3.394 1.00 68.38 89 VAL A O 1
ATOM 700 N N . GLU A 1 90 ? -23.538 -39.401 4.045 1.00 58.25 90 GLU A N 1
ATOM 701 C CA . GLU A 1 90 ? -22.351 -40.046 3.506 1.00 58.25 90 GLU A CA 1
ATOM 702 C C . GLU A 1 90 ? -22.533 -40.186 1.986 1.00 58.25 90 GLU A C 1
ATOM 704 O O . GLU A 1 90 ? -23.375 -40.946 1.512 1.00 58.25 90 GLU A O 1
ATOM 709 N N . THR A 1 91 ? -21.806 -39.380 1.206 1.00 63.06 91 THR A N 1
ATOM 710 C CA . THR A 1 91 ? -21.783 -39.506 -0.258 1.00 63.06 91 THR A CA 1
ATOM 711 C C . THR A 1 91 ? -20.539 -40.272 -0.666 1.00 63.06 91 THR A C 1
ATOM 713 O O . THR A 1 91 ? -19.410 -39.821 -0.462 1.00 63.06 91 THR A O 1
ATOM 716 N N . GLU A 1 92 ? -20.779 -41.448 -1.234 1.00 64.62 92 GLU A N 1
ATOM 717 C CA . GLU A 1 92 ? -19.758 -42.349 -1.727 1.00 64.62 92 GLU A CA 1
ATOM 718 C C . GLU A 1 92 ? -18.945 -41.782 -2.903 1.00 64.62 92 GLU A C 1
ATOM 720 O O . GLU A 1 92 ? -19.397 -41.037 -3.772 1.00 64.62 92 GLU A O 1
ATOM 725 N N . ARG A 1 93 ? -17.697 -42.232 -2.877 1.00 58.25 93 ARG A N 1
ATOM 726 C CA . ARG A 1 93 ? -16.564 -42.078 -3.787 1.00 58.25 93 ARG A CA 1
ATOM 727 C C . ARG A 1 93 ? -16.873 -42.467 -5.243 1.00 58.25 93 ARG A C 1
ATOM 729 O O . ARG A 1 93 ? -17.464 -43.517 -5.478 1.00 58.25 93 ARG A O 1
ATOM 736 N N . PRO A 1 94 ? -16.285 -41.760 -6.223 1.00 62.94 94 PRO A N 1
ATOM 737 C CA . PRO A 1 94 ? -15.732 -42.456 -7.393 1.00 62.94 94 PRO A CA 1
ATOM 738 C C . PRO A 1 94 ? -14.201 -42.420 -7.429 1.00 62.94 94 PRO A C 1
ATOM 740 O O . PRO A 1 94 ? -13.561 -41.371 -7.479 1.00 62.94 94 PRO A O 1
ATOM 743 N N . THR A 1 95 ? -13.622 -43.617 -7.419 1.00 63.31 95 THR A N 1
ATOM 744 C CA . THR A 1 95 ? -12.213 -43.908 -7.694 1.00 63.31 95 THR A CA 1
ATOM 745 C C . THR A 1 95 ? -11.906 -43.609 -9.160 1.00 63.31 95 THR A C 1
ATOM 747 O O . THR A 1 95 ? -12.422 -44.298 -10.038 1.00 63.31 95 THR A O 1
ATOM 750 N N . HIS A 1 96 ? -11.015 -42.655 -9.432 1.00 60.41 96 HIS A N 1
ATOM 751 C CA . HIS A 1 96 ? -10.397 -42.513 -10.750 1.00 60.41 96 HIS A CA 1
ATOM 752 C C . HIS A 1 96 ? -8.867 -42.531 -10.657 1.00 60.41 96 HIS A C 1
ATOM 754 O O . HIS A 1 96 ? -8.266 -42.066 -9.692 1.00 60.41 96 HIS A O 1
ATOM 760 N N . LEU A 1 97 ? -8.298 -43.190 -11.666 1.00 64.06 97 LEU A N 1
ATOM 761 C CA . LEU A 1 97 ? -6.942 -43.707 -11.811 1.00 64.06 97 LEU A CA 1
ATOM 762 C C . LEU A 1 97 ? -5.814 -42.665 -11.661 1.00 64.06 97 LEU A C 1
ATOM 764 O O . LEU A 1 97 ? -6.032 -41.479 -11.907 1.00 64.06 97 LEU A O 1
ATOM 768 N N . PRO A 1 98 ? -4.575 -43.112 -11.371 1.00 58.97 98 PRO A N 1
ATOM 769 C CA . PRO A 1 98 ? -3.392 -42.262 -11.434 1.00 58.97 98 PRO A CA 1
ATOM 770 C C . PRO A 1 98 ? -3.101 -41.850 -12.885 1.00 58.97 98 PRO A C 1
ATOM 772 O O . PRO A 1 98 ? -2.635 -42.649 -13.695 1.00 58.97 98 PRO A O 1
ATOM 775 N N . SER A 1 99 ? -3.373 -40.586 -13.211 1.00 62.16 99 SER A N 1
ATOM 776 C CA . SER A 1 99 ? -2.869 -39.942 -14.423 1.00 62.16 99 SER A CA 1
ATOM 777 C C . SER A 1 99 ? -1.449 -39.450 -14.151 1.00 62.16 99 SER A C 1
ATOM 779 O O . SER A 1 99 ? -1.232 -38.594 -13.293 1.00 62.16 99 SER A O 1
ATOM 781 N N . SER A 1 100 ? -0.470 -40.019 -14.852 1.00 61.53 100 SER A N 1
ATOM 782 C CA . SER A 1 100 ? 0.918 -39.558 -14.862 1.00 61.53 100 SER A CA 1
ATOM 783 C C . SER A 1 100 ? 1.013 -38.243 -15.640 1.00 61.53 100 SER A C 1
ATOM 785 O O . SER A 1 100 ? 1.385 -38.220 -16.814 1.00 61.53 100 SER A O 1
ATOM 787 N N . VAL A 1 101 ? 0.621 -37.146 -15.000 1.00 67.25 101 VAL A N 1
ATOM 788 C CA . VAL A 1 101 ? 0.826 -35.793 -15.521 1.00 67.25 101 VAL A CA 1
ATOM 789 C C . VAL A 1 101 ? 2.274 -35.392 -15.207 1.00 67.25 101 VAL A C 1
ATOM 791 O O . VAL A 1 101 ? 2.728 -35.642 -14.086 1.00 67.25 101 VAL A O 1
ATOM 794 N N . PRO A 1 102 ? 3.032 -34.805 -16.152 1.00 63.72 102 PRO A N 1
ATOM 795 C CA . PRO A 1 102 ? 4.375 -34.306 -15.879 1.00 63.72 102 PRO A CA 1
ATOM 796 C C . PRO A 1 102 ? 4.328 -33.349 -14.691 1.00 63.72 102 PRO A C 1
ATOM 798 O O . PRO A 1 102 ? 3.490 -32.446 -14.674 1.00 63.72 102 PRO A O 1
ATOM 801 N N . ALA A 1 103 ? 5.208 -33.561 -13.708 1.00 54.56 103 ALA A N 1
ATOM 802 C CA . ALA A 1 103 ? 5.351 -32.693 -12.550 1.00 54.56 103 ALA A CA 1
ATOM 803 C C . ALA A 1 103 ? 5.552 -31.256 -13.040 1.00 54.56 103 ALA A C 1
ATOM 805 O O . ALA A 1 103 ? 6.634 -30.867 -13.483 1.00 54.56 103 ALA A O 1
ATOM 806 N N . THR A 1 104 ? 4.468 -30.484 -13.013 1.00 56.91 104 THR A N 1
ATOM 807 C CA . THR A 1 104 ? 4.531 -29.045 -13.200 1.00 56.91 104 THR A CA 1
ATOM 808 C C . THR A 1 104 ? 5.390 -28.574 -12.045 1.00 56.91 104 THR A C 1
ATOM 810 O O . THR A 1 104 ? 5.073 -28.875 -10.894 1.00 56.91 104 THR A O 1
ATOM 813 N N . GLN A 1 105 ? 6.529 -27.956 -12.350 1.00 54.72 105 GLN A N 1
ATOM 814 C CA . GLN A 1 105 ? 7.401 -27.350 -11.354 1.00 54.72 105 GLN A CA 1
ATOM 815 C C . GLN A 1 105 ? 6.613 -26.217 -10.703 1.00 54.72 105 GLN A C 1
ATOM 817 O O . GLN A 1 105 ? 6.702 -25.063 -11.105 1.00 54.72 105 GLN A O 1
ATOM 822 N N . GLN A 1 106 ? 5.757 -26.569 -9.750 1.00 47.59 106 GLN A N 1
ATOM 823 C CA . GLN A 1 106 ? 5.078 -25.628 -8.895 1.00 47.59 106 GLN A CA 1
ATOM 824 C C . GLN A 1 106 ? 6.200 -24.998 -8.074 1.00 47.59 106 GLN A C 1
ATOM 826 O O . GLN A 1 106 ? 6.880 -25.732 -7.345 1.00 47.59 106 GLN A O 1
ATOM 831 N N . PRO A 1 107 ? 6.485 -23.695 -8.236 1.00 56.62 107 PRO A N 1
ATOM 832 C CA . PRO A 1 107 ? 7.533 -23.052 -7.470 1.00 56.62 107 PRO A CA 1
ATOM 833 C C . PRO A 1 107 ? 7.154 -23.185 -5.997 1.00 56.62 107 PRO A C 1
ATOM 835 O O . PRO A 1 107 ? 6.293 -22.483 -5.484 1.00 56.62 107 PRO A O 1
ATOM 838 N N . THR A 1 108 ? 7.783 -24.144 -5.319 1.00 50.31 108 THR A N 1
ATOM 839 C CA . THR A 1 108 ? 7.608 -24.416 -3.886 1.00 50.31 108 THR A CA 1
ATOM 840 C C . THR A 1 108 ? 8.554 -23.512 -3.096 1.00 50.31 108 THR A C 1
ATOM 842 O O . THR A 1 108 ? 9.149 -23.902 -2.096 1.00 50.31 108 THR A O 1
ATOM 845 N N . GLY A 1 109 ? 8.753 -22.291 -3.588 1.00 53.09 109 GLY A N 1
ATOM 846 C CA . GLY A 1 109 ? 9.329 -21.236 -2.788 1.00 53.09 109 GLY A CA 1
ATOM 847 C C . GLY A 1 109 ? 8.199 -20.720 -1.928 1.00 53.09 109 GLY A C 1
ATOM 848 O O . GLY A 1 109 ? 7.451 -19.860 -2.386 1.00 53.09 109 GLY A O 1
ATOM 849 N N . SER A 1 110 ? 8.055 -21.248 -0.706 1.00 54.38 110 SER A N 1
ATOM 850 C CA . SER A 1 110 ? 7.364 -20.497 0.341 1.00 54.38 110 SER A CA 1
ATOM 851 C C . SER A 1 110 ? 7.870 -19.066 0.232 1.00 54.38 110 SER A C 1
ATOM 853 O O . SER A 1 110 ? 9.095 -18.882 0.203 1.00 54.38 110 SER A O 1
ATOM 855 N N . PRO A 1 111 ? 6.980 -18.084 0.059 1.00 57.47 111 PRO A N 1
ATOM 856 C CA . PRO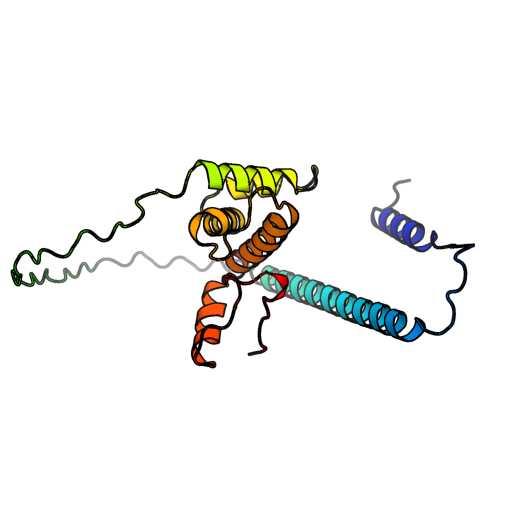 A 1 111 ? 7.420 -16.728 -0.161 1.00 57.47 111 PRO A CA 1
ATOM 8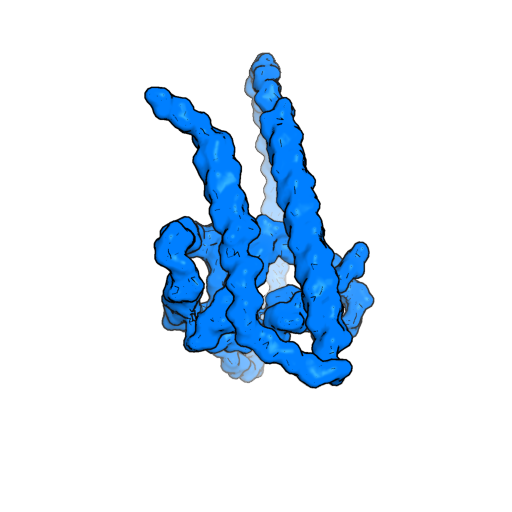57 C C . PRO A 1 111 ? 8.408 -16.352 0.928 1.00 57.47 111 PRO A C 1
ATOM 859 O O . PRO A 1 111 ? 8.196 -16.637 2.111 1.00 57.47 111 PRO A O 1
ATOM 862 N N . SER A 1 112 ? 9.565 -15.865 0.486 1.00 63.53 112 SER A N 1
ATOM 863 C CA . SER A 1 112 ? 10.732 -15.855 1.342 1.00 63.53 112 SER A CA 1
ATOM 864 C C . SER A 1 112 ? 10.430 -14.976 2.548 1.00 63.53 112 SER A C 1
ATOM 866 O O . SER A 1 112 ? 10.130 -13.789 2.418 1.00 63.53 112 SER A O 1
ATOM 868 N N . THR A 1 113 ? 10.546 -15.546 3.747 1.00 81.81 113 THR A N 1
ATOM 869 C CA . THR A 1 113 ? 10.561 -14.770 4.993 1.00 81.81 113 THR A CA 1
ATOM 870 C C . THR A 1 113 ? 11.529 -13.580 4.873 1.00 81.81 113 THR A C 1
ATOM 872 O O . THR A 1 113 ? 11.273 -12.529 5.448 1.00 81.81 113 THR A O 1
ATOM 875 N N . SER A 1 114 ? 12.574 -13.710 4.039 1.00 90.88 114 SER A N 1
ATOM 876 C CA . SER A 1 114 ? 13.448 -12.613 3.604 1.00 90.88 114 SER A CA 1
ATOM 877 C C . SER A 1 114 ? 12.686 -11.439 2.985 1.00 90.88 114 SER A C 1
ATOM 879 O O . SER A 1 114 ? 12.733 -10.353 3.548 1.00 90.88 114 SER A O 1
ATOM 881 N N . ARG A 1 115 ? 11.928 -11.634 1.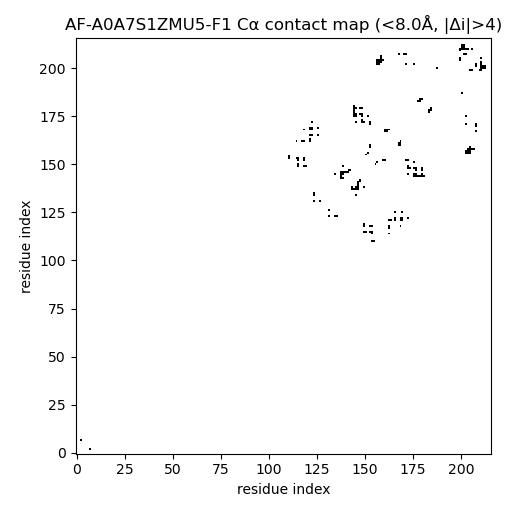893 1.00 94.31 115 ARG A N 1
ATOM 882 C CA . ARG A 1 115 ? 11.241 -10.534 1.193 1.00 94.31 115 ARG A CA 1
ATOM 883 C C . ARG A 1 115 ? 10.272 -9.796 2.108 1.00 94.31 115 ARG A C 1
ATOM 885 O O . ARG A 1 115 ? 10.221 -8.570 2.074 1.00 94.31 115 ARG A O 1
ATOM 892 N N . PHE A 1 116 ? 9.526 -10.524 2.939 1.00 95.38 116 PHE A N 1
ATOM 893 C CA . PHE A 1 116 ? 8.630 -9.903 3.915 1.00 95.38 116 PHE A CA 1
ATOM 894 C C . PHE A 1 116 ? 9.400 -8.998 4.888 1.00 95.38 116 PHE A C 1
ATOM 896 O O . PHE A 1 116 ? 8.985 -7.868 5.138 1.00 95.38 116 PHE A O 1
ATOM 903 N N . MET A 1 117 ? 10.539 -9.464 5.410 1.00 95.75 117 MET A N 1
ATOM 904 C CA . MET A 1 117 ? 11.378 -8.686 6.327 1.00 95.75 117 MET A CA 1
ATOM 905 C C . MET A 1 117 ? 12.064 -7.497 5.642 1.00 95.75 117 MET A C 1
ATOM 907 O O . MET A 1 117 ? 12.150 -6.423 6.244 1.00 95.75 117 MET A O 1
ATOM 911 N N . ASP A 1 118 ? 12.483 -7.648 4.386 1.00 96.94 118 ASP A N 1
ATOM 912 C CA . ASP A 1 118 ? 13.079 -6.577 3.582 1.00 96.94 118 ASP A CA 1
ATOM 913 C C . ASP A 1 118 ? 12.054 -5.463 3.322 1.00 96.94 118 ASP A C 1
ATOM 915 O O . ASP A 1 118 ? 12.310 -4.290 3.603 1.00 96.94 118 ASP A O 1
ATOM 919 N N . LEU A 1 119 ? 10.839 -5.832 2.897 1.00 97.31 119 LEU A N 1
ATOM 920 C CA . LEU A 1 119 ? 9.727 -4.895 2.720 1.00 97.31 119 LEU A CA 1
ATOM 921 C C . LEU A 1 119 ? 9.320 -4.240 4.042 1.00 97.31 119 LEU A C 1
ATOM 923 O O . LEU A 1 119 ? 9.128 -3.027 4.084 1.00 97.31 119 LEU A O 1
ATOM 927 N N . LYS A 1 120 ? 9.238 -5.004 5.141 1.00 96.56 120 LYS A N 1
ATOM 928 C CA . LYS A 1 120 ? 8.934 -4.464 6.477 1.00 96.56 120 LYS A CA 1
ATOM 929 C C . LYS A 1 120 ? 9.951 -3.399 6.882 1.00 96.56 120 LYS A C 1
ATOM 931 O O . LYS A 1 120 ? 9.571 -2.340 7.380 1.00 96.56 120 LYS A O 1
ATOM 936 N N . THR A 1 121 ? 11.232 -3.665 6.642 1.00 96.19 121 THR A N 1
ATOM 937 C CA . THR A 1 121 ? 12.331 -2.737 6.938 1.00 96.19 121 THR A CA 1
ATOM 938 C C . THR A 1 121 ? 12.245 -1.484 6.064 1.00 96.19 121 THR A C 1
ATOM 940 O O . THR A 1 121 ? 12.343 -0.369 6.580 1.00 96.19 121 THR A O 1
ATOM 943 N N . SER A 1 122 ? 11.979 -1.645 4.765 1.00 96.50 122 SER A N 1
ATOM 944 C CA . SER A 1 122 ? 11.765 -0.541 3.820 1.00 96.50 122 SER A CA 1
ATOM 945 C C . SER A 1 122 ? 10.583 0.348 4.238 1.00 96.50 122 SER A C 1
ATOM 947 O O . SER A 1 122 ? 10.738 1.560 4.394 1.00 96.50 122 SER A O 1
ATOM 949 N N . VAL A 1 123 ? 9.434 -0.246 4.585 1.00 96.06 123 VAL A N 1
ATOM 950 C CA . VAL A 1 123 ? 8.263 0.485 5.097 1.00 96.06 123 VAL A CA 1
ATOM 951 C C . VAL A 1 123 ? 8.609 1.251 6.373 1.00 96.06 123 VAL A C 1
ATOM 953 O O . VAL A 1 123 ? 8.400 2.461 6.412 1.00 96.06 123 VAL A O 1
ATOM 956 N N . ILE A 1 124 ? 9.170 0.591 7.392 1.00 95.06 124 ILE A N 1
ATOM 957 C CA . ILE A 1 124 ? 9.481 1.225 8.685 1.00 95.06 124 ILE A CA 1
ATOM 958 C C . ILE A 1 124 ? 10.488 2.369 8.516 1.00 95.06 124 ILE A C 1
ATOM 960 O O . ILE A 1 124 ? 10.290 3.438 9.092 1.00 95.06 124 ILE A O 1
ATOM 964 N N . SER A 1 125 ? 11.531 2.177 7.704 1.00 94.00 125 SER A N 1
ATOM 965 C CA . SER A 1 125 ? 12.546 3.209 7.450 1.00 94.00 125 SER A CA 1
ATOM 966 C C . SER A 1 125 ? 12.012 4.419 6.671 1.00 94.00 125 SER A C 1
ATOM 968 O O . SER A 1 125 ? 12.545 5.518 6.809 1.00 94.00 125 SER A O 1
ATOM 970 N N . SER A 1 126 ? 10.928 4.254 5.905 1.00 92.69 126 SER A N 1
ATOM 971 C CA . SER A 1 126 ? 10.292 5.329 5.129 1.00 92.69 126 SER A CA 1
ATOM 972 C C . SER A 1 126 ? 9.344 6.233 5.940 1.00 92.69 126 SER A C 1
ATOM 974 O O . SER A 1 126 ? 8.862 7.260 5.430 1.00 92.69 126 SER A O 1
ATOM 976 N N . LEU A 1 127 ? 9.032 5.844 7.183 1.00 88.88 127 LEU A N 1
ATOM 977 C CA . LEU A 1 127 ? 8.098 6.549 8.056 1.00 88.88 127 LEU A CA 1
ATOM 978 C C . LEU A 1 127 ? 8.809 7.634 8.876 1.00 88.88 127 LEU A C 1
ATOM 980 O O . LEU A 1 127 ? 9.924 7.427 9.355 1.00 88.88 127 LEU A O 1
ATOM 984 N N . PRO A 1 128 ? 8.155 8.783 9.126 1.00 89.69 128 PRO A N 1
ATOM 985 C CA . PRO A 1 128 ? 8.680 9.767 10.062 1.00 89.69 128 PRO A CA 1
ATOM 986 C C . PRO A 1 128 ? 8.818 9.155 11.462 1.00 89.69 128 PRO A C 1
ATOM 988 O O . PRO A 1 128 ? 7.892 8.504 11.954 1.00 89.69 128 PRO A O 1
ATOM 991 N N . THR A 1 129 ? 9.930 9.435 12.141 1.00 86.81 129 THR A N 1
ATOM 992 C CA . THR A 1 129 ? 10.255 8.904 13.480 1.00 86.81 129 THR A CA 1
ATOM 993 C C . THR A 1 129 ? 9.139 9.112 14.508 1.00 86.81 129 THR A C 1
ATOM 995 O O . THR A 1 129 ? 8.884 8.239 15.332 1.00 86.81 129 THR A O 1
ATOM 998 N N . ASN A 1 130 ? 8.408 10.225 14.415 1.00 85.06 130 ASN A N 1
ATOM 999 C CA . ASN A 1 130 ? 7.325 10.566 15.343 1.00 85.06 130 ASN A CA 1
ATOM 1000 C C . ASN A 1 130 ? 6.028 9.761 15.119 1.00 85.06 130 ASN A C 1
ATOM 1002 O O . ASN A 1 130 ? 5.190 9.691 16.016 1.00 85.06 130 ASN A O 1
ATOM 1006 N N . PHE A 1 131 ? 5.851 9.153 13.942 1.00 79.50 131 PHE A N 1
ATOM 1007 C CA . PHE A 1 131 ? 4.633 8.424 13.558 1.00 79.50 131 PHE A CA 1
ATOM 1008 C C . PHE A 1 131 ? 4.858 6.919 13.353 1.00 79.50 131 PHE A C 1
ATOM 1010 O O . PHE A 1 131 ? 3.889 6.161 13.276 1.00 79.50 131 PHE A O 1
ATOM 1017 N N . GLY A 1 132 ? 6.117 6.470 13.307 1.00 82.38 132 GLY A N 1
ATOM 1018 C CA . GLY A 1 132 ? 6.471 5.072 13.058 1.00 82.38 132 GLY A CA 1
ATOM 1019 C C . GLY A 1 132 ? 5.884 4.089 14.074 1.00 82.38 132 GLY A C 1
ATOM 1020 O O . GLY A 1 132 ? 5.457 3.006 13.686 1.00 82.38 132 GLY A O 1
ATOM 1021 N N . TRP A 1 133 ? 5.770 4.480 15.349 1.00 87.56 133 TRP A N 1
ATOM 1022 C CA . TRP A 1 133 ? 5.371 3.570 16.433 1.00 87.56 133 TRP A CA 1
ATOM 1023 C C . TRP A 1 133 ? 3.969 2.961 16.253 1.00 87.56 133 TRP A C 1
ATOM 1025 O O . TRP A 1 133 ? 3.788 1.765 16.471 1.00 87.56 133 TRP A O 1
ATOM 1035 N N . ASN A 1 134 ? 2.989 3.754 15.802 1.00 90.62 134 ASN A N 1
ATOM 1036 C CA . ASN A 1 134 ? 1.628 3.269 15.545 1.00 90.62 134 ASN A CA 1
ATOM 1037 C C . ASN A 1 134 ? 1.610 2.241 14.417 1.00 90.62 134 ASN A C 1
ATOM 1039 O O . ASN A 1 134 ? 0.953 1.209 14.517 1.00 90.62 134 ASN A O 1
ATOM 1043 N N . THR A 1 135 ? 2.363 2.524 13.353 1.00 90.88 135 THR A N 1
ATOM 1044 C CA . THR A 1 135 ? 2.450 1.628 12.201 1.00 90.88 135 THR A CA 1
ATOM 1045 C C . THR A 1 135 ? 3.169 0.340 12.580 1.00 90.88 135 THR A C 1
ATOM 1047 O O . THR A 1 135 ? 2.699 -0.731 12.226 1.00 90.88 135 THR A O 1
ATOM 1050 N N . MET A 1 136 ? 4.250 0.413 13.362 1.00 93.00 136 MET A N 1
ATOM 1051 C CA . MET A 1 136 ? 4.953 -0.774 13.862 1.00 93.00 136 MET A CA 1
ATOM 1052 C C . MET A 1 136 ? 4.033 -1.679 14.681 1.00 93.00 136 MET A C 1
ATOM 1054 O O . MET A 1 136 ? 3.995 -2.877 14.422 1.00 93.00 136 MET A O 1
ATOM 1058 N N . LYS A 1 137 ? 3.247 -1.106 15.600 1.00 95.38 137 LYS A N 1
ATOM 1059 C CA . LYS A 1 137 ? 2.271 -1.864 16.390 1.00 95.38 137 LYS A CA 1
ATOM 1060 C C . LYS A 1 137 ? 1.182 -2.488 15.512 1.00 95.38 137 LYS A C 1
ATOM 1062 O O . LYS A 1 137 ? 0.828 -3.641 15.712 1.00 95.38 137 LYS A O 1
ATOM 1067 N N . ALA A 1 138 ? 0.671 -1.753 14.523 1.00 96.31 138 ALA A N 1
ATOM 1068 C CA . ALA A 1 138 ? -0.303 -2.298 13.581 1.00 96.31 138 ALA A CA 1
ATOM 1069 C C . ALA A 1 138 ? 0.289 -3.460 12.763 1.00 96.31 138 ALA A C 1
ATOM 1071 O O . ALA A 1 138 ? -0.377 -4.463 12.557 1.00 96.31 138 ALA A O 1
ATOM 1072 N N . LEU A 1 139 ? 1.561 -3.385 12.364 1.00 96.06 139 LEU A N 1
ATOM 1073 C CA . LEU A 1 139 ? 2.246 -4.474 11.655 1.00 96.06 139 LEU A CA 1
ATOM 1074 C C . LEU A 1 139 ? 2.464 -5.742 12.503 1.00 96.06 139 LEU A C 1
ATOM 1076 O O . LEU A 1 139 ? 2.813 -6.779 11.942 1.00 96.06 139 LEU A O 1
ATOM 1080 N N . GLU A 1 140 ? 2.325 -5.672 13.828 1.00 95.38 140 GLU A N 1
ATOM 1081 C CA . GLU A 1 140 ? 2.344 -6.846 14.717 1.00 95.38 140 GLU A CA 1
ATOM 1082 C C . GLU A 1 140 ? 0.963 -7.506 14.834 1.00 95.38 140 GLU A C 1
ATOM 1084 O O . GLU A 1 140 ? 0.872 -8.695 15.132 1.00 95.38 140 GLU A O 1
ATOM 1089 N N . ASP A 1 141 ? -0.103 -6.751 14.567 1.00 96.94 141 ASP A N 1
ATOM 1090 C CA . ASP A 1 141 ? -1.476 -7.240 14.525 1.00 96.94 141 ASP A CA 1
ATOM 1091 C C . ASP A 1 141 ? -1.799 -7.785 13.126 1.00 96.94 141 ASP A C 1
ATOM 1093 O O . ASP A 1 141 ? -1.927 -7.025 12.164 1.00 96.94 141 ASP A O 1
ATOM 1097 N N . GLY A 1 142 ? -1.922 -9.111 13.015 1.00 95.62 142 GLY A N 1
ATOM 1098 C CA . GLY A 1 142 ? -2.184 -9.830 11.763 1.00 95.62 142 GLY A CA 1
A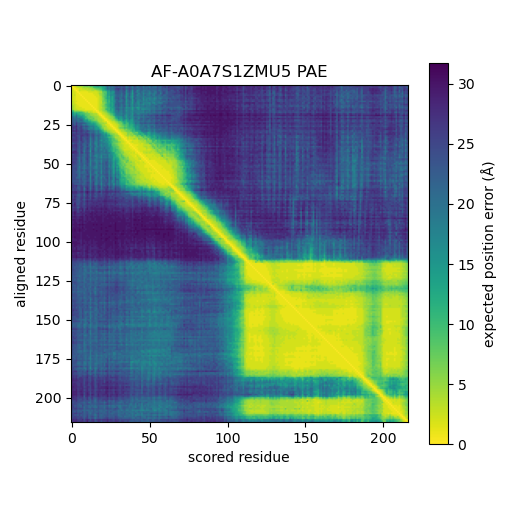TOM 1099 C C . GLY A 1 142 ? -3.449 -9.389 11.023 1.00 95.62 142 GLY A C 1
ATOM 1100 O O . GLY A 1 142 ? -3.476 -9.438 9.794 1.00 95.62 142 GLY A O 1
ATOM 1101 N N . ASP A 1 143 ? -4.455 -8.900 11.749 1.00 96.25 143 ASP A N 1
ATOM 1102 C CA . ASP A 1 143 ? -5.749 -8.516 11.177 1.00 96.25 143 ASP A CA 1
ATOM 1103 C C . ASP A 1 143 ? -5.799 -7.036 10.765 1.00 96.25 143 ASP A C 1
ATOM 1105 O O . ASP A 1 143 ? -6.710 -6.594 10.046 1.00 96.25 143 ASP A O 1
ATOM 1109 N N . SER A 1 144 ? -4.794 -6.249 11.161 1.00 97.31 144 SER A N 1
ATOM 1110 C CA . SER A 1 144 ? -4.742 -4.834 10.819 1.00 97.31 144 SER A CA 1
ATOM 1111 C C . SER A 1 144 ? -4.637 -4.622 9.299 1.00 97.31 144 SER A C 1
ATOM 1113 O O . SER A 1 144 ? -4.008 -5.413 8.584 1.00 97.31 144 SER A O 1
ATOM 1115 N N . PRO A 1 145 ? -5.204 -3.526 8.763 1.00 97.62 145 PRO A N 1
ATOM 1116 C CA . PRO A 1 145 ? -5.029 -3.170 7.357 1.00 97.62 145 PRO A CA 1
ATOM 1117 C C . PRO A 1 145 ? -3.559 -3.058 6.930 1.00 97.62 145 PRO A C 1
ATOM 1119 O O . PRO A 1 145 ? -3.210 -3.440 5.818 1.00 97.62 145 PRO A O 1
ATOM 1122 N N . GLN A 1 146 ? -2.689 -2.569 7.817 1.00 97.38 146 GLN A N 1
ATOM 1123 C CA . GLN A 1 146 ? -1.254 -2.420 7.575 1.00 97.38 146 GLN A CA 1
ATOM 1124 C C . GLN A 1 146 ? -0.571 -3.781 7.422 1.00 97.38 146 GLN A C 1
ATOM 1126 O O . GLN A 1 146 ? 0.236 -3.968 6.513 1.00 97.38 146 GLN A O 1
ATOM 1131 N N . SER A 1 147 ? -0.889 -4.734 8.300 1.00 97.31 147 SER A N 1
ATOM 1132 C CA . SER A 1 147 ? -0.326 -6.083 8.236 1.00 97.31 147 SER A CA 1
ATOM 1133 C C . SER A 1 147 ? -0.788 -6.812 6.976 1.00 97.31 147 SER A C 1
ATOM 1135 O O . SER A 1 147 ? 0.040 -7.341 6.232 1.00 97.31 147 SER A O 1
ATOM 1137 N N . ARG A 1 148 ? -2.084 -6.719 6.647 1.00 97.25 148 ARG A N 1
ATOM 1138 C CA . ARG A 1 148 ? -2.642 -7.253 5.395 1.00 97.25 148 ARG A CA 1
ATOM 1139 C C . ARG A 1 148 ? -2.007 -6.618 4.154 1.00 97.25 148 ARG A C 1
ATOM 1141 O O . ARG A 1 148 ? -1.646 -7.338 3.227 1.00 97.25 148 ARG A O 1
ATOM 1148 N N . ALA A 1 149 ? -1.780 -5.304 4.155 1.00 97.25 149 ALA A N 1
ATOM 1149 C CA . ALA A 1 149 ? -1.096 -4.598 3.070 1.00 97.25 149 ALA A CA 1
ATOM 1150 C C . ALA A 1 149 ? 0.352 -5.068 2.875 1.00 97.25 149 ALA A C 1
ATOM 1152 O O . ALA A 1 149 ? 0.773 -5.327 1.746 1.00 97.25 149 ALA A O 1
ATOM 1153 N N . LEU A 1 150 ? 1.112 -5.216 3.964 1.00 97.56 150 LEU A N 1
ATOM 1154 C CA . LEU A 1 150 ? 2.483 -5.726 3.904 1.00 97.56 150 LEU A CA 1
ATOM 1155 C C . LEU A 1 150 ? 2.519 -7.187 3.438 1.00 97.56 150 LEU A C 1
ATOM 1157 O O . LEU A 1 150 ? 3.369 -7.558 2.629 1.00 97.56 150 LEU A O 1
ATOM 1161 N N . HIS A 1 151 ? 1.580 -8.008 3.913 1.00 96.62 151 HIS A N 1
ATOM 1162 C CA . HIS A 1 151 ? 1.438 -9.389 3.470 1.00 96.62 151 HIS A CA 1
ATOM 1163 C C . HIS A 1 151 ? 1.126 -9.457 1.973 1.00 96.62 151 HIS A C 1
ATOM 1165 O O . HIS A 1 151 ? 1.759 -10.225 1.255 1.00 96.62 151 HIS A O 1
ATOM 1171 N N . TRP A 1 152 ? 0.210 -8.624 1.476 1.00 96.12 152 TRP A N 1
ATOM 1172 C CA . TRP A 1 152 ? -0.069 -8.537 0.046 1.00 96.12 152 TRP A CA 1
ATOM 1173 C C . TRP A 1 152 ? 1.178 -8.136 -0.755 1.00 96.12 152 TRP A C 1
ATOM 1175 O O . TRP A 1 152 ? 1.510 -8.817 -1.720 1.00 96.12 152 TRP A O 1
ATOM 1185 N N . LEU A 1 153 ? 1.937 -7.122 -0.323 1.00 96.56 153 LEU A N 1
ATOM 1186 C CA . LEU A 1 153 ? 3.186 -6.719 -0.990 1.00 96.56 153 LEU A CA 1
ATOM 1187 C C . LEU A 1 153 ? 4.237 -7.836 -1.065 1.00 96.56 153 LEU A C 1
ATOM 1189 O O . LEU A 1 153 ? 4.983 -7.950 -2.043 1.00 96.56 153 LEU A O 1
ATOM 1193 N N . ALA A 1 154 ? 4.316 -8.657 -0.021 1.00 96.31 154 ALA A N 1
ATOM 1194 C CA . ALA A 1 154 ? 5.264 -9.760 0.038 1.00 96.31 154 ALA A CA 1
ATOM 1195 C C . ALA A 1 154 ? 4.843 -10.954 -0.834 1.00 96.31 154 ALA A C 1
ATOM 1197 O O . ALA A 1 154 ? 5.714 -11.654 -1.353 1.00 96.31 154 ALA A O 1
ATOM 1198 N N . HIS A 1 155 ? 3.535 -11.182 -0.994 1.00 94.69 155 HIS A N 1
ATOM 1199 C CA . HIS A 1 155 ? 2.994 -12.465 -1.456 1.00 94.69 155 HIS A CA 1
ATOM 1200 C C . HIS A 1 155 ? 2.155 -12.405 -2.729 1.00 94.69 155 HIS A C 1
ATOM 1202 O O . HIS A 1 155 ? 2.128 -13.363 -3.496 1.00 94.69 155 HIS A O 1
ATOM 1208 N N . ASN A 1 156 ? 1.446 -11.305 -2.939 1.00 93.56 156 ASN A N 1
ATOM 1209 C CA . ASN A 1 156 ? 0.388 -11.181 -3.936 1.00 93.56 156 ASN A CA 1
ATOM 1210 C C . ASN A 1 156 ? 0.594 -9.984 -4.872 1.00 93.56 156 ASN A C 1
ATOM 1212 O O . ASN A 1 156 ? -0.158 -9.834 -5.834 1.00 93.56 156 ASN A O 1
ATOM 1216 N N . ASP A 1 157 ? 1.598 -9.146 -4.609 1.00 94.19 157 ASP A N 1
ATOM 1217 C CA . ASP A 1 157 ? 1.961 -8.043 -5.483 1.00 94.19 157 ASP A CA 1
ATOM 1218 C C . ASP A 1 157 ? 2.533 -8.557 -6.804 1.00 94.19 157 ASP A C 1
ATOM 1220 O O . ASP A 1 157 ? 3.699 -8.939 -6.907 1.00 94.19 157 ASP A O 1
ATOM 1224 N N . SER A 1 158 ? 1.689 -8.535 -7.830 1.00 91.25 158 SER A N 1
ATOM 1225 C CA . SER A 1 158 ? 2.024 -8.980 -9.181 1.00 91.25 158 SER A CA 1
ATOM 1226 C C . SER A 1 158 ? 2.971 -8.032 -9.924 1.00 91.25 158 SER A C 1
ATOM 1228 O O . SER A 1 158 ? 3.605 -8.461 -10.884 1.00 91.25 158 SER A O 1
ATOM 1230 N N . TYR A 1 159 ? 3.116 -6.779 -9.476 1.00 92.94 159 TYR A N 1
ATOM 1231 C CA . TYR A 1 159 ? 4.180 -5.880 -9.950 1.00 92.94 159 TYR A CA 1
ATOM 1232 C C . TYR A 1 159 ? 5.541 -6.248 -9.348 1.00 92.94 159 TYR A C 1
ATOM 1234 O O . TYR A 1 159 ? 6.578 -5.900 -9.904 1.00 92.94 159 TYR A O 1
ATOM 1242 N N . PHE A 1 160 ? 5.529 -6.973 -8.223 1.00 95.00 160 PHE A N 1
ATOM 1243 C CA . PHE A 1 160 ? 6.703 -7.432 -7.491 1.00 95.00 160 PHE A CA 1
ATOM 1244 C C . PHE A 1 160 ? 7.674 -6.291 -7.163 1.00 95.00 160 PHE A C 1
ATOM 1246 O O . PHE A 1 160 ? 8.853 -6.342 -7.515 1.00 95.00 160 PHE A O 1
ATOM 1253 N N . VAL A 1 161 ? 7.185 -5.258 -6.466 1.00 96.06 161 VAL A N 1
ATOM 1254 C CA . VAL A 1 161 ? 7.990 -4.068 -6.149 1.00 96.06 161 VAL A CA 1
ATOM 1255 C C . VAL A 1 161 ? 9.325 -4.446 -5.4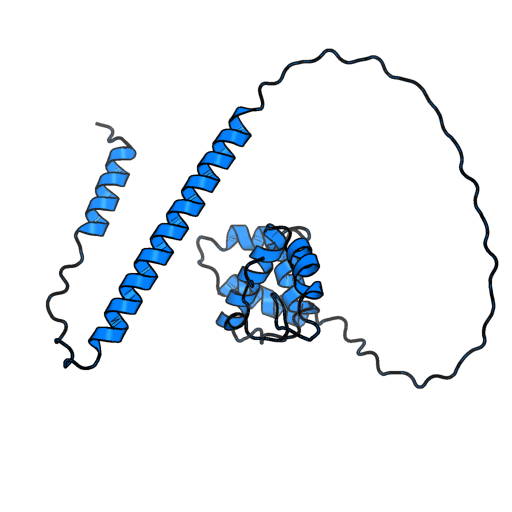95 1.00 96.06 161 VAL A C 1
ATOM 1257 O O . VAL A 1 161 ? 9.386 -5.323 -4.624 1.00 96.06 161 VAL A O 1
ATOM 1260 N N . ASP A 1 162 ? 10.412 -3.817 -5.929 1.00 96.56 162 ASP A N 1
ATOM 1261 C CA . ASP A 1 162 ? 11.736 -4.052 -5.357 1.00 96.56 162 ASP A CA 1
ATOM 1262 C C . ASP A 1 162 ? 11.783 -3.481 -3.924 1.00 96.56 162 ASP A C 1
ATOM 1264 O O . ASP A 1 162 ? 11.489 -2.299 -3.746 1.00 96.56 162 ASP A O 1
ATOM 1268 N N . PRO A 1 163 ? 12.151 -4.257 -2.883 1.00 96.62 163 PRO A N 1
ATOM 1269 C CA . PRO A 1 163 ? 12.251 -3.737 -1.519 1.00 96.62 163 PRO A CA 1
ATOM 1270 C C . PRO A 1 163 ? 13.219 -2.552 -1.368 1.00 96.62 163 PRO A C 1
ATOM 1272 O O . PRO A 1 163 ? 13.068 -1.757 -0.435 1.00 96.62 163 PRO A O 1
ATOM 1275 N N . SER A 1 164 ? 14.197 -2.427 -2.272 1.00 96.44 164 SER A N 1
ATOM 1276 C CA . SER A 1 164 ? 15.138 -1.305 -2.329 1.00 96.44 164 SER A CA 1
ATOM 1277 C C . SER A 1 164 ? 14.540 -0.026 -2.934 1.00 96.44 164 SER A C 1
ATOM 1279 O O . SER A 1 164 ? 15.041 1.064 -2.651 1.00 96.44 164 SER A O 1
ATOM 1281 N N . ASP A 1 165 ? 13.435 -0.121 -3.683 1.00 96.56 165 ASP A N 1
ATOM 1282 C CA . ASP A 1 165 ? 12.656 1.031 -4.143 1.00 96.56 165 ASP A CA 1
ATOM 1283 C C . ASP A 1 165 ? 11.734 1.532 -3.023 1.00 96.56 165 ASP A C 1
ATOM 1285 O O . ASP A 1 165 ? 10.533 1.260 -2.968 1.00 96.56 165 ASP A O 1
ATOM 1289 N N . VAL A 1 166 ? 12.317 2.295 -2.099 1.00 96.19 166 VAL A N 1
ATOM 1290 C CA . VAL A 1 166 ? 11.616 2.834 -0.924 1.00 96.19 166 VAL A CA 1
ATOM 1291 C C . VAL A 1 166 ? 10.379 3.657 -1.313 1.00 96.19 166 VAL A C 1
ATOM 1293 O O . VAL A 1 166 ? 9.389 3.659 -0.578 1.00 96.19 166 VAL A O 1
ATOM 1296 N N . ILE A 1 167 ? 10.408 4.361 -2.452 1.00 95.19 167 ILE A N 1
ATOM 1297 C CA . ILE A 1 167 ? 9.286 5.199 -2.895 1.00 95.19 167 ILE A CA 1
ATOM 1298 C C . IL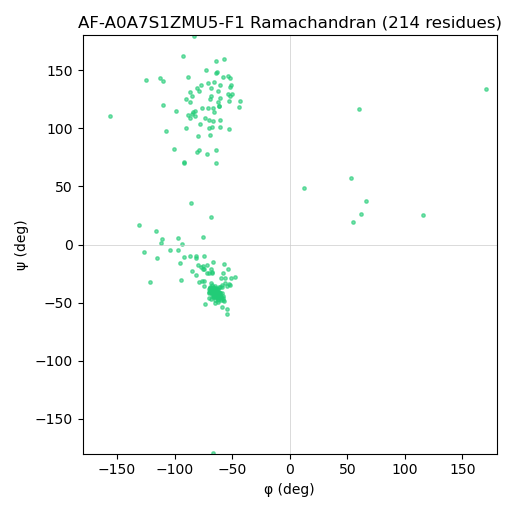E A 1 167 ? 8.144 4.313 -3.395 1.00 95.19 167 ILE A C 1
ATOM 1300 O O . ILE A 1 167 ? 7.024 4.464 -2.898 1.00 95.19 167 ILE A O 1
ATOM 1304 N N . GLY A 1 168 ? 8.426 3.366 -4.294 1.00 95.56 168 GLY A N 1
ATOM 1305 C CA . GLY A 1 168 ? 7.426 2.430 -4.809 1.00 95.56 168 GLY A CA 1
ATOM 1306 C C . GLY A 1 168 ? 6.816 1.570 -3.702 1.00 95.56 168 GLY A C 1
ATOM 1307 O O . GLY A 1 168 ? 5.591 1.462 -3.594 1.00 95.56 168 GLY A O 1
ATOM 1308 N N . VAL A 1 169 ? 7.649 1.042 -2.795 1.00 96.94 169 VAL A N 1
ATOM 1309 C CA . VAL A 1 169 ? 7.190 0.287 -1.617 1.00 96.94 169 VAL A CA 1
ATOM 1310 C C . VAL A 1 169 ? 6.246 1.137 -0.774 1.00 96.94 169 VAL A C 1
ATOM 1312 O O . VAL A 1 169 ? 5.158 0.683 -0.422 1.00 96.94 169 VAL A O 1
ATOM 1315 N N . LYS A 1 170 ? 6.619 2.386 -0.473 1.00 96.06 170 LYS A N 1
ATOM 1316 C CA . LYS A 1 170 ? 5.797 3.288 0.340 1.00 96.06 170 LYS A CA 1
ATOM 1317 C C . LYS A 1 170 ? 4.458 3.595 -0.320 1.00 96.06 170 LYS A C 1
ATOM 1319 O O . LYS A 1 170 ? 3.432 3.545 0.358 1.00 96.06 170 LYS A O 1
ATOM 1324 N N . GLN A 1 171 ? 4.445 3.929 -1.608 1.00 95.56 171 GLN A N 1
ATOM 1325 C CA . GLN A 1 171 ? 3.210 4.288 -2.306 1.00 95.56 171 GLN A CA 1
ATOM 1326 C C . GLN A 1 171 ? 2.255 3.094 -2.381 1.00 95.56 171 GLN A C 1
ATOM 1328 O O . GLN A 1 171 ? 1.107 3.209 -1.943 1.00 95.56 171 GLN A O 1
ATOM 1333 N N . ARG A 1 172 ? 2.736 1.927 -2.827 1.00 96.00 172 ARG A N 1
ATOM 1334 C CA . ARG A 1 172 ? 1.916 0.709 -2.889 1.00 96.00 172 ARG A CA 1
ATOM 1335 C C . ARG A 1 172 ? 1.461 0.262 -1.500 1.00 96.00 172 ARG A C 1
ATOM 1337 O O . ARG A 1 172 ? 0.309 -0.130 -1.350 1.00 96.00 172 ARG A O 1
ATOM 1344 N N . PHE A 1 173 ? 2.305 0.381 -0.471 1.00 96.94 173 PHE A N 1
ATOM 1345 C CA . PHE A 1 173 ? 1.933 0.058 0.911 1.00 96.94 173 PHE A CA 1
ATOM 1346 C C . PHE A 1 173 ? 0.800 0.948 1.429 1.00 96.94 173 PHE A C 1
ATOM 1348 O O . PHE A 1 173 ? -0.168 0.441 1.996 1.00 96.94 173 PHE A O 1
ATOM 1355 N N . VAL A 1 174 ? 0.893 2.267 1.232 1.00 95.81 174 VAL A N 1
ATOM 1356 C CA . VAL A 1 174 ? -0.145 3.217 1.668 1.00 95.81 174 VAL A CA 1
ATOM 1357 C C . VAL A 1 174 ? -1.466 2.936 0.957 1.00 95.81 174 VAL A C 1
ATOM 1359 O O . VAL A 1 174 ? -2.515 2.915 1.598 1.00 95.81 174 VAL A O 1
ATOM 1362 N N . LEU A 1 175 ? -1.417 2.672 -0.346 1.00 94.88 175 LEU A N 1
ATOM 1363 C CA . LEU A 1 175 ? -2.599 2.376 -1.145 1.00 94.88 175 LEU A CA 1
ATOM 1364 C C . LEU A 1 175 ? -3.224 1.025 -0.761 1.00 94.88 175 LEU A C 1
ATOM 1366 O O . LEU A 1 175 ? -4.421 0.964 -0.494 1.00 94.88 175 LEU A O 1
ATOM 1370 N N . ALA A 1 176 ? -2.433 -0.038 -0.621 1.00 95.81 176 ALA A N 1
ATOM 1371 C CA . ALA A 1 176 ? -2.926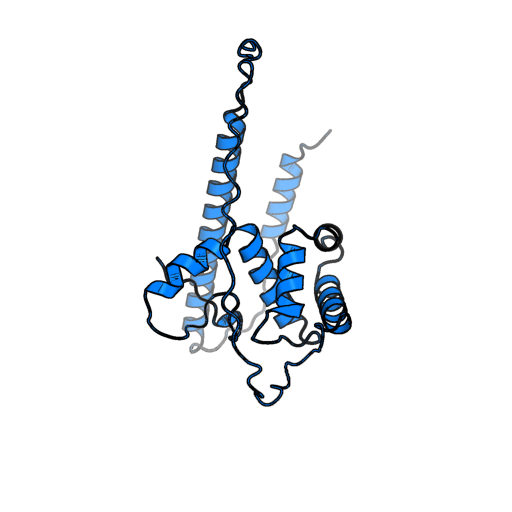 -1.328 -0.135 1.00 95.81 176 ALA A CA 1
ATOM 1372 C C . ALA A 1 176 ? -3.493 -1.227 1.296 1.00 95.81 176 ALA A C 1
ATOM 1374 O O . ALA A 1 176 ? -4.519 -1.831 1.603 1.00 95.81 176 ALA A O 1
ATOM 1375 N N . THR A 1 177 ? -2.887 -0.411 2.166 1.00 96.38 177 THR A N 1
ATOM 1376 C CA . THR A 1 177 ? -3.423 -0.141 3.512 1.00 96.38 177 THR A CA 1
ATOM 1377 C C . THR A 1 177 ? -4.786 0.538 3.424 1.00 96.38 177 THR A C 1
ATOM 1379 O O . THR A 1 177 ? -5.716 0.136 4.124 1.00 96.38 177 THR A O 1
ATOM 1382 N N . LEU A 1 178 ? -4.927 1.540 2.548 1.00 94.81 178 LEU A N 1
ATOM 1383 C CA . LEU A 1 178 ? -6.198 2.220 2.313 1.00 94.81 178 LEU A CA 1
ATOM 1384 C C . LEU A 1 178 ? -7.273 1.223 1.863 1.00 94.81 178 LEU A C 1
ATOM 1386 O O . LEU A 1 178 ? -8.349 1.195 2.458 1.00 94.81 178 LEU A O 1
ATOM 1390 N N . PHE A 1 179 ? -6.957 0.359 0.898 1.00 94.00 179 PHE A N 1
ATOM 1391 C CA . PHE A 1 179 ? -7.846 -0.696 0.411 1.00 94.00 179 PHE A CA 1
ATOM 1392 C C . PHE A 1 179 ? -8.348 -1.603 1.538 1.00 94.00 179 PHE A C 1
ATOM 1394 O O . PHE A 1 179 ? -9.552 -1.678 1.775 1.00 94.00 179 PHE A O 1
ATOM 1401 N N . TYR A 1 180 ? -7.450 -2.205 2.322 1.00 95.50 180 TYR A N 1
ATOM 1402 C CA . TYR A 1 180 ? -7.858 -3.095 3.416 1.00 95.50 180 TYR A CA 1
ATOM 1403 C C . TYR A 1 180 ? -8.577 -2.370 4.563 1.00 95.50 180 TYR A C 1
ATOM 1405 O O . TYR A 1 180 ? -9.343 -2.990 5.302 1.00 95.50 180 TYR A O 1
ATOM 1413 N N . SER A 1 181 ? -8.344 -1.064 4.731 1.00 96.44 181 SER A N 1
ATOM 1414 C CA . SER A 1 181 ? -9.016 -0.249 5.754 1.00 96.44 181 SER A CA 1
ATOM 1415 C C . SER A 1 181 ? -10.433 0.180 5.369 1.00 96.44 181 SER A C 1
ATOM 1417 O O . SER A 1 181 ? -11.205 0.576 6.239 1.00 96.44 181 SER A O 1
ATOM 1419 N N . THR A 1 182 ? -10.776 0.109 4.083 1.00 94.38 182 THR A N 1
ATOM 1420 C CA . THR A 1 182 ? -12.044 0.609 3.530 1.00 94.38 182 THR A CA 1
ATOM 1421 C C . THR A 1 182 ? -12.920 -0.498 2.942 1.00 94.38 182 THR A C 1
ATOM 1423 O O . THR A 1 182 ? -13.907 -0.197 2.276 1.00 94.38 182 THR A O 1
ATOM 1426 N N . GLY A 1 183 ? -12.582 -1.768 3.198 1.00 91.50 183 GLY A N 1
ATOM 1427 C CA . GLY A 1 183 ? -13.305 -2.915 2.639 1.00 91.50 183 GLY A CA 1
ATOM 1428 C C . GLY A 1 183 ? -13.159 -3.006 1.120 1.00 91.50 183 GLY A C 1
ATOM 1429 O O . GLY A 1 183 ? -14.124 -3.303 0.417 1.00 91.50 183 GLY A O 1
ATOM 1430 N N . GLY A 1 184 ? -11.973 -2.684 0.596 1.00 86.94 184 GLY A N 1
ATOM 1431 C CA . GLY A 1 184 ? -11.695 -2.611 -0.836 1.00 86.94 184 GLY A CA 1
ATOM 1432 C C . GLY A 1 184 ? -11.973 -3.906 -1.605 1.00 86.94 184 GLY A C 1
ATOM 1433 O O . GLY A 1 184 ? -12.143 -3.877 -2.824 1.00 86.94 184 GLY A O 1
ATOM 1434 N N . GLU A 1 185 ? -12.107 -5.040 -0.919 1.00 84.94 185 GLU A N 1
ATOM 1435 C CA . GLU A 1 185 ? -12.593 -6.294 -1.494 1.00 84.94 185 GLU A CA 1
ATOM 1436 C C . GLU A 1 185 ? -13.945 -6.106 -2.212 1.00 84.94 185 GLU A C 1
ATOM 1438 O O . GLU A 1 185 ? -14.184 -6.692 -3.272 1.00 84.94 185 GLU A O 1
ATOM 1443 N N . GLU A 1 186 ? -14.798 -5.210 -1.707 1.00 81.50 186 GLU A N 1
ATOM 1444 C CA . GLU A 1 186 ? -16.067 -4.850 -2.340 1.00 81.50 186 GLU A CA 1
ATOM 1445 C C . GLU A 1 186 ? -15.886 -4.011 -3.616 1.00 81.50 186 GLU A C 1
ATOM 1447 O O . GLU A 1 186 ? -16.747 -4.049 -4.500 1.00 81.50 186 GLU A O 1
ATOM 1452 N N . TRP A 1 187 ? -14.768 -3.290 -3.764 1.00 77.44 187 TRP A N 1
ATOM 1453 C CA . TRP A 1 187 ? -14.481 -2.457 -4.939 1.00 77.44 187 TRP A CA 1
ATOM 1454 C C . TRP A 1 187 ? -14.211 -3.324 -6.172 1.00 77.44 187 TRP A C 1
ATOM 1456 O O . TRP A 1 187 ? -14.703 -3.040 -7.267 1.00 77.44 187 TRP A O 1
ATOM 1466 N N . ILE A 1 188 ? -13.470 -4.421 -5.984 1.00 67.56 188 ILE A N 1
ATOM 1467 C CA . ILE A 1 188 ? -13.081 -5.341 -7.063 1.00 67.56 188 ILE A CA 1
ATOM 1468 C C . ILE A 1 188 ? -14.310 -6.070 -7.620 1.00 67.56 188 ILE A C 1
ATOM 1470 O O . ILE A 1 188 ? -14.429 -6.237 -8.834 1.00 67.56 188 ILE A O 1
ATOM 1474 N N . SER A 1 189 ? -15.263 -6.431 -6.752 1.00 57.16 189 SER A N 1
ATOM 1475 C CA . SER A 1 189 ? -16.475 -7.164 -7.144 1.00 57.16 189 SER A CA 1
ATOM 1476 C C . SER A 1 189 ? -17.344 -6.426 -8.173 1.00 57.16 189 SER A C 1
ATOM 1478 O O . SER A 1 189 ? -18.009 -7.063 -8.989 1.00 57.16 189 SER A O 1
ATOM 1480 N N . LYS A 1 190 ? -17.310 -5.086 -8.174 1.00 54.84 190 LYS A N 1
ATOM 1481 C CA . LYS A 1 190 ? -18.115 -4.243 -9.074 1.00 54.84 190 LYS A CA 1
ATOM 1482 C C . LYS A 1 190 ? -17.370 -3.836 -10.342 1.00 54.84 190 LYS A C 1
ATOM 1484 O O . LYS A 1 190 ? -17.998 -3.672 -11.383 1.00 54.84 190 LYS A O 1
ATOM 1489 N N . SER A 1 191 ? -16.046 -3.703 -10.270 1.00 54.03 191 SER A N 1
ATOM 1490 C CA . SER A 1 191 ? -15.231 -3.223 -11.393 1.00 54.03 191 SER A CA 1
ATOM 1491 C C . SER A 1 191 ? -14.971 -4.307 -12.453 1.00 54.03 191 SER A C 1
ATOM 1493 O O . SER A 1 191 ? -14.952 -4.024 -13.650 1.00 54.03 191 SER A O 1
ATOM 1495 N N . PHE A 1 192 ? -14.879 -5.582 -12.050 1.00 54.56 192 PHE A N 1
ATOM 1496 C CA . PHE A 1 192 ? -14.537 -6.682 -12.967 1.00 54.56 192 PHE A CA 1
ATOM 1497 C C . PHE A 1 192 ? -15.614 -7.002 -14.021 1.00 54.56 192 PHE A C 1
ATOM 1499 O O . PHE A 1 192 ? -15.316 -7.612 -15.046 1.00 54.56 192 PHE A O 1
ATOM 1506 N N . ILE A 1 193 ? -16.870 -6.608 -13.785 1.00 55.72 193 ILE A N 1
ATOM 1507 C CA . ILE A 1 193 ? -18.011 -7.040 -14.608 1.00 55.72 193 ILE A CA 1
ATOM 1508 C C . ILE A 1 193 ? -18.149 -6.212 -15.895 1.00 55.72 193 ILE A C 1
ATOM 1510 O O . ILE A 1 193 ? -18.658 -6.721 -16.893 1.00 55.72 193 ILE A O 1
ATOM 1514 N N . TYR A 1 194 ? -17.681 -4.962 -15.922 1.00 53.03 194 TYR A N 1
ATOM 1515 C CA . TYR A 1 194 ? -18.095 -4.030 -16.975 1.00 53.03 194 TYR A CA 1
ATOM 1516 C C . TYR A 1 194 ? -17.167 -3.924 -18.190 1.00 53.03 194 TYR A C 1
ATOM 1518 O O . TYR A 1 194 ? -17.618 -3.421 -19.216 1.00 53.03 194 TYR A O 1
ATOM 1526 N N . LEU A 1 195 ? -15.915 -4.401 -18.137 1.00 53.00 195 LEU A N 1
ATOM 1527 C CA . LEU A 1 195 ? -14.927 -4.067 -19.182 1.00 53.00 195 LEU A CA 1
ATOM 1528 C C . LEU A 1 195 ? -14.141 -5.232 -19.804 1.00 53.00 195 LEU A C 1
ATOM 1530 O O . LEU A 1 195 ? -13.150 -4.981 -20.480 1.00 53.00 195 LEU A O 1
ATOM 1534 N N . GLY A 1 196 ? -14.587 -6.484 -19.657 1.00 57.12 196 GLY A N 1
ATOM 1535 C CA . GLY A 1 196 ? -14.247 -7.566 -20.600 1.00 57.12 196 GLY A CA 1
ATOM 1536 C C . GLY A 1 196 ? -12.761 -7.862 -20.884 1.00 57.12 196 GLY A C 1
ATOM 1537 O O . GLY A 1 196 ? -12.475 -8.498 -21.895 1.00 57.12 196 GLY A O 1
ATOM 1538 N N . GLY A 1 197 ? -11.818 -7.440 -20.040 1.00 51.62 197 GLY A N 1
ATOM 1539 C CA . GLY A 1 197 ? -10.396 -7.744 -20.213 1.00 51.62 197 GLY A CA 1
ATOM 1540 C C . GLY A 1 197 ? -9.501 -6.959 -19.259 1.00 51.62 197 GLY A C 1
ATOM 1541 O O . GLY A 1 197 ? -9.722 -5.775 -19.070 1.00 51.62 197 GLY A O 1
ATOM 1542 N N . GLU A 1 198 ? -8.548 -7.661 -18.640 1.00 56.25 198 GLU A N 1
ATOM 1543 C CA . GLU A 1 198 ? -7.277 -7.233 -18.012 1.00 56.25 198 GLU A CA 1
ATOM 1544 C C . GLU A 1 198 ? -7.006 -5.731 -17.748 1.00 56.25 198 GLU A C 1
ATOM 1546 O O . GLU A 1 198 ? -5.919 -5.231 -18.039 1.00 56.25 198 GLU A O 1
ATOM 1551 N N . TRP A 1 199 ? -7.929 -4.980 -17.150 1.00 53.75 199 TRP A N 1
ATOM 1552 C CA . TRP A 1 199 ? -7.602 -3.620 -16.725 1.00 53.75 199 TRP A CA 1
ATOM 1553 C C . TRP A 1 199 ? -6.814 -3.646 -15.421 1.00 53.75 199 TRP A C 1
ATOM 1555 O O . TRP A 1 199 ? -7.178 -4.332 -14.462 1.00 53.75 199 TRP A O 1
ATOM 1565 N N . GLY A 1 200 ? -5.724 -2.875 -15.418 1.00 59.06 200 GLY A N 1
ATOM 1566 C CA . GLY A 1 200 ? -4.847 -2.603 -14.286 1.00 59.06 200 GLY A CA 1
ATOM 1567 C C . GLY A 1 200 ? -5.566 -1.860 -13.171 1.00 59.06 200 GLY A C 1
ATOM 1568 O O . GLY A 1 200 ? -5.322 -0.685 -12.926 1.00 59.06 200 GLY A O 1
ATOM 1569 N N . GLY A 1 201 ? -6.475 -2.557 -12.498 1.00 73.19 201 GLY A N 1
ATOM 1570 C CA . GLY A 1 201 ? -7.174 -2.050 -11.334 1.00 73.19 201 GLY A CA 1
ATOM 1571 C C . GLY A 1 201 ? -6.239 -1.838 -10.149 1.00 73.19 201 GLY A C 1
ATOM 1572 O O . GLY A 1 201 ? -5.031 -2.092 -10.192 1.00 73.19 201 GLY A O 1
ATOM 1573 N N . PHE A 1 202 ? -6.828 -1.385 -9.051 1.00 84.56 202 PHE A N 1
ATOM 1574 C CA . PHE A 1 202 ? -6.137 -1.296 -7.774 1.00 84.56 202 PHE A CA 1
ATOM 1575 C C . PHE A 1 202 ? -5.459 -2.634 -7.435 1.00 84.56 202 PHE A C 1
ATOM 1577 O O . PHE A 1 202 ? -6.062 -3.689 -7.637 1.00 84.56 202 PHE A O 1
ATOM 1584 N N . MET A 1 203 ? -4.218 -2.601 -6.937 1.00 88.62 203 MET A N 1
ATOM 1585 C CA . MET A 1 203 ? -3.440 -3.812 -6.615 1.00 88.62 203 MET A CA 1
ATOM 1586 C C . MET A 1 203 ? -3.143 -4.726 -7.826 1.00 88.62 203 MET A C 1
ATOM 1588 O O . MET A 1 203 ? -2.923 -5.928 -7.670 1.00 88.62 203 MET A O 1
ATOM 1592 N N . SER A 1 204 ? -3.100 -4.163 -9.038 1.00 88.75 204 SER A N 1
ATOM 1593 C CA . SER A 1 204 ? -2.679 -4.867 -10.257 1.00 88.75 204 SER A CA 1
ATOM 1594 C C . SER A 1 204 ? -1.155 -4.911 -10.441 1.00 88.75 204 SER A C 1
ATOM 1596 O O . SER A 1 204 ? -0.380 -4.353 -9.659 1.00 88.75 204 SER A O 1
ATOM 1598 N N . ASN A 1 205 ? -0.725 -5.547 -11.532 1.00 89.12 205 ASN A N 1
ATOM 1599 C CA . ASN A 1 205 ? 0.667 -5.600 -11.977 1.00 89.12 205 ASN A CA 1
ATOM 1600 C C . ASN A 1 205 ? 1.157 -4.291 -12.619 1.00 89.12 205 ASN A C 1
ATOM 1602 O O . ASN A 1 205 ? 2.252 -4.269 -13.170 1.00 89.12 205 ASN A O 1
ATOM 1606 N N . GLN A 1 206 ? 0.359 -3.223 -12.599 1.00 90.12 206 GLN A N 1
ATOM 1607 C CA . GLN A 1 206 ? 0.767 -1.906 -13.080 1.00 90.12 206 GLN A CA 1
ATOM 1608 C C . GLN A 1 206 ? 1.341 -1.066 -11.934 1.00 90.12 206 GLN A C 1
ATOM 1610 O O . GLN A 1 206 ? 1.119 -1.368 -10.753 1.00 90.12 206 GLN A O 1
ATOM 1615 N N . SER A 1 207 ? 2.072 -0.001 -12.277 1.00 90.75 207 SER A N 1
ATOM 1616 C CA . SER A 1 207 ? 2.475 1.014 -11.298 1.00 90.75 207 SER A CA 1
ATOM 1617 C C . SER A 1 207 ? 1.234 1.610 -10.640 1.00 90.75 207 SER A C 1
ATOM 1619 O O . SER A 1 207 ? 0.202 1.818 -11.274 1.00 90.75 207 SER A O 1
ATOM 1621 N N . GLU A 1 208 ? 1.362 1.924 -9.361 1.00 89.81 208 GLU A N 1
ATOM 1622 C CA . GLU A 1 208 ? 0.386 2.670 -8.575 1.00 89.81 208 GLU A CA 1
ATOM 1623 C C . GLU A 1 208 ? -0.033 4.013 -9.184 1.00 89.81 208 GLU A C 1
ATOM 1625 O O . GLU A 1 208 ? -1.108 4.513 -8.864 1.00 89.81 208 GLU A O 1
ATOM 1630 N N . CYS A 1 209 ? 0.774 4.585 -10.079 1.00 90.25 209 CYS A N 1
ATOM 1631 C CA . CYS A 1 209 ? 0.419 5.793 -10.822 1.00 90.25 209 CYS A CA 1
ATOM 1632 C C . CYS A 1 209 ? -0.682 5.553 -11.868 1.00 90.25 209 CYS A C 1
ATOM 1634 O O . CYS A 1 209 ? -1.404 6.485 -12.213 1.00 90.25 209 CYS A O 1
ATOM 1636 N N . GLU A 1 210 ? -0.823 4.313 -12.335 1.00 87.19 210 GLU A N 1
ATOM 1637 C CA . GLU A 1 210 ? -1.845 3.886 -13.294 1.00 87.19 210 GLU A CA 1
ATOM 1638 C C . GLU A 1 210 ? -3.091 3.328 -12.592 1.00 87.19 210 GLU A C 1
ATOM 1640 O O . GLU A 1 210 ? -4.045 2.915 -13.245 1.00 87.19 210 GLU A O 1
ATOM 1645 N N . TRP A 1 211 ? -3.123 3.307 -11.254 1.00 86.44 211 TRP A N 1
ATOM 1646 C CA . TRP A 1 211 ? -4.304 2.866 -10.517 1.00 86.44 211 TRP A CA 1
ATOM 1647 C C . TRP A 1 211 ? -5.347 3.977 -10.503 1.00 86.44 211 TRP A C 1
ATOM 1649 O O . TRP A 1 211 ? -5.254 4.941 -9.742 1.00 86.44 211 TRP A O 1
ATOM 1659 N N . TYR A 1 212 ? -6.381 3.820 -11.320 1.00 77.19 212 TYR A N 1
ATOM 1660 C CA . TYR A 1 212 ? -7.549 4.689 -11.309 1.00 77.19 212 TYR A CA 1
ATOM 1661 C C . TYR A 1 212 ? -8.785 3.930 -10.829 1.00 77.19 212 TYR A C 1
ATOM 1663 O O . TYR A 1 212 ? -8.997 2.756 -11.127 1.00 77.19 212 TYR A O 1
ATOM 1671 N N . ILE A 1 213 ? -9.621 4.637 -10.075 1.00 68.12 213 ILE A N 1
ATOM 1672 C CA . ILE A 1 213 ? -11.002 4.233 -9.836 1.00 68.12 213 ILE A CA 1
ATOM 1673 C C . ILE A 1 213 ? -11.787 4.859 -10.983 1.00 68.12 213 ILE A C 1
ATOM 1675 O O . ILE A 1 213 ? -11.858 6.082 -11.078 1.00 68.12 213 ILE A O 1
ATOM 1679 N N . THR A 1 214 ? -12.315 4.048 -11.897 1.00 61.84 214 THR A N 1
ATOM 1680 C CA . THR A 1 214 ? -13.319 4.551 -12.839 1.00 61.84 214 THR A CA 1
ATOM 1681 C C . THR A 1 214 ? -14.582 4.847 -12.045 1.00 61.84 214 THR A C 1
ATOM 1683 O O . THR A 1 214 ? -15.034 3.975 -11.299 1.00 61.84 214 THR A O 1
ATOM 1686 N N . ASP A 1 215 ? -15.122 6.059 -12.180 1.00 58.38 215 ASP A N 1
ATOM 1687 C CA . ASP A 1 215 ? -16.390 6.433 -11.550 1.00 58.38 215 ASP A CA 1
ATOM 1688 C C . ASP A 1 215 ? -17.465 5.375 -11.870 1.00 58.38 215 ASP A C 1
ATOM 1690 O O . ASP A 1 215 ? -17.616 4.968 -13.026 1.00 58.38 215 ASP A O 1
ATOM 1694 N N . ILE A 1 216 ? -18.142 4.895 -10.818 1.00 51.81 216 ILE A N 1
ATOM 1695 C CA . ILE A 1 216 ? -19.222 3.891 -10.865 1.00 51.81 216 ILE A CA 1
ATOM 1696 C C . ILE A 1 216 ? -20.554 4.592 -11.130 1.00 51.81 216 ILE A C 1
ATOM 1698 O O . ILE A 1 216 ? -20.809 5.616 -10.454 1.00 51.81 216 ILE A O 1
#